Protein AF-A0A8B7DI44-F1 (afdb_monomer)

Sequence (177 aa):
MGVLKTITMSSKNNVPCFDIPPIIQRDQNALPEYYGRGIYVDTESSHIYLCMNQHVESKKTACYYSNKIGNMWTDMDVRVGAVIGHHSQTKELYAINRNQKTYLYFDLFYKKWLAISNLQFNKTALKNLNTNKTVNLEGDEEKILYNGLNQWMGNVEGLFYRNESSGTWLLKAKWKR

Structure (mmCIF, N/CA/C/O backbone):
data_AF-A0A8B7DI44-F1
#
_entry.id   AF-A0A8B7DI44-F1
#
loop_
_atom_site.group_PDB
_atom_site.id
_atom_site.type_symbol
_atom_site.label_atom_id
_atom_site.label_alt_id
_atom_site.label_comp_id
_atom_site.label_asym_id
_atom_site.label_entity_id
_atom_site.label_seq_id
_atom_site.pdbx_PDB_ins_code
_atom_site.Cartn_x
_atom_site.Cartn_y
_atom_site.Cartn_z
_atom_site.occupancy
_atom_site.B_iso_or_equiv
_atom_site.auth_seq_id
_atom_site.auth_comp_id
_atom_site.auth_asym_id
_atom_site.auth_atom_id
_atom_site.pdbx_PDB_model_num
ATOM 1 N N . MET A 1 1 ? 16.830 6.863 10.792 1.00 34.34 1 MET A N 1
ATOM 2 C CA . MET A 1 1 ? 15.569 7.284 10.141 1.00 34.34 1 MET A CA 1
ATOM 3 C C . MET A 1 1 ? 15.897 7.784 8.744 1.00 34.34 1 MET A C 1
ATOM 5 O O . MET A 1 1 ? 16.532 8.822 8.627 1.00 34.34 1 MET A O 1
ATOM 9 N N . GLY A 1 2 ? 15.565 7.016 7.703 1.00 44.09 2 GLY A N 1
ATOM 10 C CA . GLY A 1 2 ? 15.750 7.445 6.313 1.00 44.09 2 GLY A CA 1
ATOM 11 C C . GLY A 1 2 ? 14.614 8.376 5.893 1.00 44.09 2 GLY A C 1
ATOM 12 O O . GLY A 1 2 ? 13.449 8.040 6.086 1.00 44.09 2 GLY A O 1
ATOM 13 N N . VAL A 1 3 ? 14.949 9.551 5.364 1.00 47.03 3 VAL A N 1
ATOM 14 C CA . VAL A 1 3 ? 13.979 10.483 4.775 1.00 47.03 3 VAL A CA 1
ATOM 15 C C . VAL A 1 3 ? 13.728 10.045 3.335 1.00 47.03 3 VAL A C 1
ATOM 17 O O . VAL A 1 3 ? 14.674 9.958 2.552 1.00 47.03 3 VAL A O 1
ATOM 20 N N . LEU A 1 4 ? 12.470 9.770 2.991 1.00 55.34 4 LEU A N 1
ATOM 21 C CA . LEU A 1 4 ? 12.070 9.514 1.609 1.00 55.34 4 LEU A CA 1
ATOM 22 C C . LEU A 1 4 ? 12.147 10.827 0.834 1.00 55.34 4 LEU A C 1
ATOM 24 O O . LEU A 1 4 ? 11.540 11.825 1.219 1.00 55.34 4 LEU A O 1
ATOM 28 N N . LYS A 1 5 ? 12.926 10.823 -0.245 1.00 64.25 5 LYS A N 1
ATOM 29 C CA . LYS A 1 5 ? 12.954 11.905 -1.228 1.00 64.25 5 LYS A CA 1
ATOM 30 C C . LYS A 1 5 ? 12.224 11.421 -2.472 1.00 64.25 5 LYS A C 1
ATOM 32 O O . LYS A 1 5 ? 12.393 10.264 -2.856 1.00 64.25 5 LYS A O 1
ATOM 37 N N . THR A 1 6 ? 11.445 12.305 -3.080 1.00 59.75 6 THR A N 1
ATOM 38 C CA . THR A 1 6 ? 10.826 12.074 -4.385 1.00 59.75 6 THR A CA 1
ATOM 39 C C . THR A 1 6 ? 11.422 13.070 -5.362 1.00 59.75 6 THR A C 1
ATOM 41 O O . THR A 1 6 ? 11.454 14.264 -5.069 1.00 59.75 6 THR A O 1
ATOM 44 N N . ILE A 1 7 ? 11.918 12.585 -6.496 1.00 67.88 7 ILE A N 1
ATOM 45 C CA . ILE A 1 7 ? 12.369 13.433 -7.601 1.00 67.88 7 ILE A CA 1
ATOM 46 C C . ILE A 1 7 ? 11.506 13.097 -8.809 1.00 67.88 7 ILE A C 1
ATOM 48 O O . ILE A 1 7 ? 11.381 11.925 -9.170 1.00 67.88 7 ILE A O 1
ATOM 52 N N . THR A 1 8 ? 10.924 14.128 -9.411 1.00 59.38 8 THR A N 1
ATOM 53 C CA . THR A 1 8 ? 10.253 14.036 -10.704 1.00 59.38 8 THR A CA 1
ATOM 54 C C . THR A 1 8 ? 11.261 14.407 -11.782 1.00 59.38 8 THR A C 1
ATOM 56 O O . THR A 1 8 ? 11.827 15.501 -11.740 1.00 59.38 8 THR A O 1
ATOM 59 N N . MET A 1 9 ? 11.504 13.512 -12.735 1.00 51.25 9 MET A N 1
ATOM 60 C CA . MET A 1 9 ? 12.294 13.826 -13.924 1.00 51.25 9 MET A CA 1
ATOM 61 C C . MET A 1 9 ? 11.354 13.962 -15.116 1.00 51.25 9 MET A C 1
ATOM 63 O O . MET A 1 9 ? 10.653 13.014 -15.467 1.00 51.25 9 MET A O 1
ATOM 67 N N . SER A 1 10 ? 11.333 15.139 -15.751 1.00 41.25 10 SER A N 1
ATOM 68 C CA . SER A 1 10 ? 10.672 15.272 -17.047 1.00 41.25 10 SER A CA 1
ATOM 69 C C . SER A 1 10 ? 11.639 14.805 -18.134 1.00 41.25 10 SER A C 1
ATOM 71 O O . SER A 1 10 ? 12.707 15.378 -18.364 1.00 41.25 10 SER A O 1
ATOM 73 N N . SER A 1 11 ? 11.290 13.697 -18.776 1.00 46.16 11 SER A N 1
ATOM 74 C CA . SER A 1 11 ? 11.975 13.234 -19.973 1.00 46.16 11 SER A CA 1
ATOM 75 C C . SER A 1 11 ? 11.568 14.148 -21.131 1.00 46.16 11 SER A C 1
ATOM 77 O O . SER A 1 11 ? 10.435 14.102 -21.605 1.00 46.16 11 SER A O 1
ATOM 79 N N . LYS A 1 12 ? 12.481 15.019 -21.579 1.00 39.50 12 LYS A N 1
ATOM 80 C CA . LYS A 1 12 ? 12.341 15.773 -22.835 1.00 39.50 12 LYS A CA 1
ATOM 81 C C . LYS A 1 12 ? 12.560 14.832 -24.025 1.00 39.50 12 LYS A C 1
ATOM 83 O O . LYS A 1 12 ? 13.593 14.900 -24.679 1.00 39.50 12 LYS A O 1
ATOM 88 N N . ASN A 1 13 ? 11.586 13.982 -24.319 1.00 42.47 13 ASN A N 1
ATOM 89 C CA . ASN A 1 13 ? 11.462 13.348 -25.626 1.00 42.47 13 ASN A CA 1
ATOM 90 C C . ASN A 1 13 ? 10.133 13.809 -26.226 1.00 42.47 13 ASN A C 1
ATOM 92 O O . ASN A 1 13 ? 9.085 13.579 -25.636 1.00 42.47 13 ASN A O 1
ATOM 96 N N . ASN A 1 14 ? 10.191 14.488 -27.378 1.00 38.47 14 ASN A N 1
ATOM 97 C CA . ASN A 1 14 ? 9.047 15.032 -28.127 1.00 38.47 14 ASN A CA 1
ATOM 98 C C . ASN A 1 14 ? 8.167 13.919 -28.740 1.00 38.47 14 ASN A C 1
ATOM 100 O O . ASN A 1 14 ? 7.945 13.879 -29.948 1.00 38.47 14 ASN A O 1
ATOM 104 N N . VAL A 1 15 ? 7.680 12.995 -27.919 1.00 43.47 15 VAL A N 1
ATOM 105 C CA . VAL A 1 15 ? 6.551 12.130 -28.257 1.00 43.47 15 VAL A CA 1
ATOM 106 C C . VAL A 1 15 ? 5.305 12.895 -27.812 1.00 43.47 15 VAL A C 1
ATOM 108 O O . VAL A 1 15 ? 5.312 13.410 -26.695 1.00 43.47 15 VAL A O 1
ATOM 111 N N . PRO A 1 16 ? 4.258 13.033 -28.646 1.00 39.41 16 PRO A N 1
ATOM 112 C CA . PRO A 1 16 ? 3.021 13.648 -28.195 1.00 39.41 16 PRO A CA 1
ATOM 113 C C . PRO A 1 16 ? 2.506 12.822 -27.018 1.00 39.41 16 PRO A C 1
ATOM 115 O O . PRO A 1 16 ? 2.098 11.672 -27.194 1.00 39.41 16 PRO A O 1
ATOM 118 N N . CYS A 1 17 ? 2.594 13.386 -25.815 1.00 43.22 17 CYS A N 1
ATOM 119 C CA . CYS A 1 17 ? 1.973 12.826 -24.632 1.00 43.22 17 CYS A CA 1
ATOM 120 C C . CYS A 1 17 ? 0.473 12.826 -24.907 1.00 43.22 17 CYS A C 1
ATOM 122 O O . CYS A 1 17 ? -0.171 13.874 -24.902 1.00 43.22 17 CYS A O 1
ATOM 124 N N . PHE A 1 18 ? -0.086 11.659 -25.213 1.00 41.69 18 PHE A N 1
ATOM 125 C CA . PHE A 1 18 ? -1.501 11.473 -24.976 1.00 41.69 18 PHE A CA 1
ATOM 126 C C . PHE A 1 18 ? -1.630 11.479 -23.461 1.00 41.69 18 PHE A C 1
ATOM 128 O O . PHE A 1 18 ? -1.238 10.506 -22.827 1.00 41.69 18 PHE A O 1
ATOM 135 N N . ASP A 1 19 ? -2.121 12.579 -22.892 1.00 44.88 19 ASP A N 1
ATOM 136 C CA . ASP A 1 19 ? -2.644 12.583 -21.533 1.00 44.88 19 ASP A CA 1
ATOM 137 C C . ASP A 1 19 ? -3.729 11.506 -21.497 1.00 44.88 19 ASP A C 1
ATOM 139 O O . ASP A 1 19 ? -4.865 11.751 -21.896 1.00 44.88 19 ASP A O 1
ATOM 143 N N . ILE A 1 20 ? -3.374 10.273 -21.133 1.00 52.38 20 ILE A N 1
ATOM 144 C CA . ILE A 1 20 ? -4.353 9.217 -20.918 1.00 52.38 20 ILE A CA 1
ATOM 145 C C . ILE A 1 20 ? -4.914 9.519 -19.532 1.00 52.38 20 ILE A C 1
ATOM 147 O O . ILE A 1 20 ? -4.230 9.257 -18.536 1.00 52.38 20 ILE A O 1
ATOM 151 N N . PRO A 1 21 ? -6.119 10.113 -19.428 1.00 52.47 21 PRO A N 1
ATOM 152 C CA . PRO A 1 21 ? -6.691 10.384 -18.128 1.00 52.47 21 PRO A CA 1
ATOM 153 C C . PRO A 1 21 ? -6.828 9.058 -17.374 1.00 52.47 21 PRO A C 1
ATOM 155 O O . PRO A 1 21 ? -7.086 8.016 -17.992 1.00 52.47 21 PRO A O 1
ATOM 158 N N . PRO A 1 22 ? -6.672 9.063 -16.042 1.00 56.06 22 PRO A N 1
ATOM 159 C CA . PRO A 1 22 ? -6.956 7.873 -15.268 1.00 56.06 22 PRO A CA 1
ATOM 160 C C . PRO A 1 22 ? -8.384 7.415 -15.568 1.00 56.06 22 PRO A C 1
ATOM 162 O O . PRO A 1 22 ? -9.324 8.211 -15.550 1.00 56.06 22 PRO A O 1
ATOM 165 N N . ILE A 1 23 ? -8.536 6.121 -15.869 1.00 63.06 23 ILE A N 1
ATOM 166 C CA . ILE A 1 23 ? -9.817 5.525 -16.283 1.00 63.06 23 ILE A CA 1
ATOM 167 C C . ILE A 1 23 ? -10.903 5.773 -15.2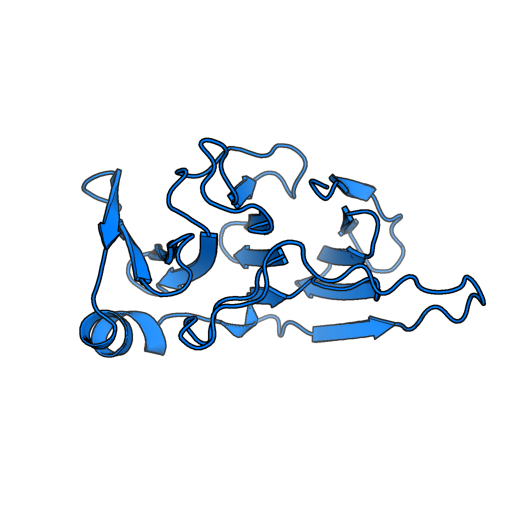19 1.00 63.06 23 ILE A C 1
ATOM 169 O O . ILE A 1 23 ? -12.076 5.925 -15.555 1.00 63.06 23 ILE A O 1
ATOM 173 N N . ILE A 1 24 ? -10.511 5.881 -13.942 1.00 65.38 24 ILE A N 1
ATOM 174 C CA . ILE A 1 24 ? -11.355 6.428 -12.880 1.00 65.38 24 ILE A CA 1
ATOM 175 C C . ILE A 1 24 ? -10.854 7.810 -12.480 1.00 65.38 24 ILE A C 1
ATOM 177 O O . ILE A 1 24 ? -9.750 7.950 -11.954 1.00 65.38 24 ILE A O 1
ATOM 181 N N . GLN A 1 25 ? -11.720 8.811 -12.609 1.00 76.25 25 GLN A N 1
ATOM 182 C CA . GLN A 1 25 ? -11.506 10.087 -11.943 1.00 76.25 25 GLN A CA 1
ATOM 183 C C . GLN A 1 25 ? -11.643 9.921 -10.429 1.00 76.25 25 GLN A C 1
ATOM 185 O O . GLN A 1 25 ? -12.551 9.246 -9.934 1.00 76.25 25 GLN A O 1
ATOM 190 N N . ARG A 1 26 ? -10.736 10.556 -9.684 1.00 83.69 26 ARG A N 1
ATOM 191 C CA . ARG A 1 26 ? -10.847 10.655 -8.229 1.00 83.69 26 ARG A CA 1
ATOM 192 C C . ARG A 1 26 ? -12.207 11.259 -7.870 1.00 83.69 26 ARG A C 1
ATOM 194 O O . ARG A 1 26 ? -12.570 12.312 -8.389 1.00 83.69 26 ARG A O 1
ATOM 201 N N . ASP A 1 27 ? -12.947 10.589 -6.991 1.00 86.31 27 ASP A N 1
ATOM 202 C CA . ASP A 1 27 ? -14.243 11.079 -6.526 1.00 86.31 27 ASP A CA 1
ATOM 203 C C . ASP A 1 27 ? -14.055 12.413 -5.789 1.00 86.31 27 ASP A C 1
ATOM 205 O O . ASP A 1 27 ? -13.086 12.589 -5.048 1.00 86.31 27 ASP A O 1
ATOM 209 N N . GLN A 1 28 ? -14.990 13.349 -5.956 1.00 87.25 28 GLN A N 1
ATOM 210 C CA . GLN A 1 28 ? -14.939 14.657 -5.287 1.00 87.25 28 GLN A CA 1
ATOM 211 C C . GLN A 1 28 ? -14.909 14.540 -3.754 1.00 87.25 28 GLN A C 1
ATOM 213 O O . GLN A 1 28 ? -14.372 15.410 -3.078 1.00 87.25 28 GLN A O 1
ATOM 218 N N . ASN A 1 29 ? -15.453 13.448 -3.213 1.00 90.00 29 ASN A N 1
ATOM 219 C CA . ASN A 1 29 ? -15.471 13.130 -1.788 1.00 90.00 29 ASN A CA 1
ATOM 220 C C . ASN A 1 29 ? -14.445 12.050 -1.415 1.00 90.00 29 ASN A C 1
ATOM 222 O O . ASN A 1 29 ? -14.565 11.428 -0.357 1.00 90.00 29 ASN A O 1
ATOM 226 N N . ALA A 1 30 ? -13.475 11.765 -2.288 1.00 91.44 30 ALA A N 1
ATOM 227 C CA . ALA A 1 30 ? -12.408 10.828 -1.981 1.00 91.44 30 ALA A CA 1
ATOM 228 C C . ALA A 1 30 ? -11.604 11.307 -0.768 1.00 91.44 30 ALA A C 1
ATOM 230 O O . ALA A 1 30 ? -11.281 12.489 -0.631 1.00 91.44 30 ALA A O 1
ATOM 231 N N . LEU A 1 31 ? -11.224 10.360 0.082 1.00 93.62 31 LEU A N 1
ATOM 232 C CA . LEU A 1 31 ? -10.363 10.607 1.227 1.00 93.62 31 LEU A CA 1
ATOM 233 C C . LEU A 1 31 ? -9.020 11.203 0.764 1.00 93.62 31 LEU A C 1
ATOM 235 O O . LEU A 1 31 ? -8.527 10.847 -0.316 1.00 93.62 31 LEU A O 1
ATOM 239 N N . PRO A 1 32 ? -8.428 12.130 1.538 1.00 91.81 32 PRO A N 1
ATOM 240 C CA . PRO A 1 32 ? -7.277 12.913 1.097 1.00 91.81 32 PRO A CA 1
ATOM 241 C C . PRO A 1 32 ? -6.037 12.055 0.811 1.00 91.81 32 PRO A C 1
ATOM 243 O O . PRO A 1 32 ? -5.299 12.354 -0.127 1.00 91.81 32 PRO A O 1
ATOM 246 N N . GLU A 1 33 ? -5.857 10.950 1.532 1.00 92.56 33 GLU A N 1
ATOM 247 C CA . GLU A 1 33 ? -4.740 10.012 1.392 1.00 92.56 33 GLU A CA 1
ATOM 248 C C . GLU A 1 33 ? -4.908 9.049 0.207 1.00 92.56 33 GLU A C 1
ATOM 250 O O . GLU A 1 33 ? -4.012 8.251 -0.067 1.00 92.56 33 GLU A O 1
ATOM 255 N N . TYR A 1 34 ? -6.035 9.092 -0.513 1.00 91.81 34 TYR A N 1
ATOM 256 C CA . TYR A 1 34 ? -6.224 8.278 -1.710 1.00 91.81 34 TYR A CA 1
ATOM 257 C C . TYR A 1 34 ? -5.322 8.769 -2.848 1.00 91.81 34 TYR A C 1
ATOM 259 O O . TYR A 1 34 ? -5.365 9.940 -3.227 1.00 91.81 34 TYR A O 1
ATOM 267 N N . TYR A 1 35 ? -4.535 7.857 -3.424 1.00 89.88 35 TYR A N 1
ATOM 268 C CA . TYR A 1 35 ? -3.533 8.174 -4.449 1.00 89.88 35 TYR A CA 1
ATOM 269 C C . TYR A 1 35 ? -3.719 7.424 -5.773 1.00 89.88 35 TYR A C 1
ATOM 271 O O . TYR A 1 35 ? -2.826 7.487 -6.610 1.00 89.88 35 TYR A O 1
ATOM 279 N N . GLY A 1 36 ? -4.829 6.706 -5.969 1.00 88.56 36 GLY A N 1
ATOM 280 C CA . GLY A 1 36 ? -5.095 5.990 -7.221 1.00 88.56 36 GLY A CA 1
ATOM 281 C C . GLY A 1 36 ? -4.051 4.910 -7.512 1.00 88.56 36 GLY A C 1
ATOM 282 O O . GLY A 1 36 ? -4.100 3.816 -6.941 1.00 88.56 36 GLY A O 1
ATOM 283 N N . ARG A 1 37 ? -3.113 5.219 -8.412 1.00 90.19 37 ARG A N 1
ATOM 284 C CA . ARG A 1 37 ? -1.961 4.372 -8.732 1.00 90.19 37 ARG A CA 1
ATOM 285 C C . ARG A 1 37 ? -0.738 4.789 -7.921 1.00 90.19 37 ARG A C 1
ATOM 287 O O . ARG A 1 37 ? -0.305 5.936 -7.983 1.00 90.19 37 ARG A O 1
ATOM 294 N N . GLY A 1 38 ? -0.136 3.861 -7.187 1.00 92.88 38 GLY A N 1
ATOM 295 C CA . GLY A 1 38 ? 1.018 4.187 -6.355 1.00 92.88 38 GLY A CA 1
ATOM 296 C C . GLY A 1 38 ? 1.504 3.049 -5.478 1.00 92.88 38 GLY A C 1
ATOM 297 O O . GLY A 1 38 ? 1.028 1.915 -5.578 1.00 92.88 38 GLY A O 1
ATOM 298 N N . ILE A 1 39 ? 2.461 3.372 -4.614 1.00 95.06 39 ILE A N 1
ATOM 299 C CA . ILE A 1 39 ? 3.074 2.422 -3.686 1.00 95.06 39 ILE A CA 1
ATOM 300 C C . ILE A 1 39 ? 3.064 2.941 -2.253 1.00 95.06 39 ILE A C 1
ATOM 302 O O . ILE A 1 39 ? 3.158 4.143 -2.017 1.00 95.06 39 ILE A O 1
ATOM 306 N N . TYR A 1 40 ? 3.040 2.011 -1.305 1.00 95.12 40 TYR A N 1
ATOM 307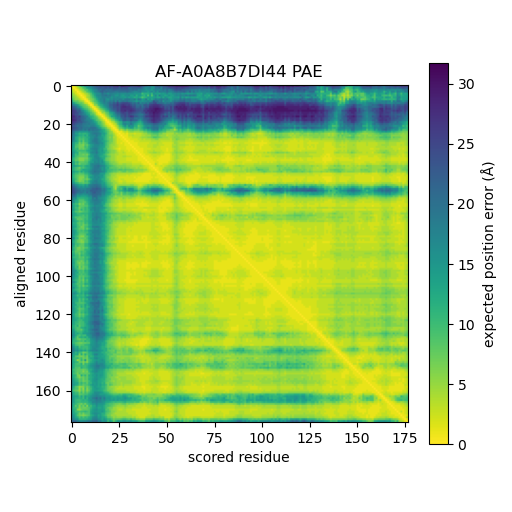 C CA . TYR A 1 40 ? 3.457 2.234 0.076 1.00 95.12 40 TYR A CA 1
ATOM 308 C C . TYR A 1 40 ? 4.624 1.294 0.385 1.00 95.12 40 TYR A C 1
ATOM 310 O O . TYR A 1 40 ? 4.541 0.089 0.134 1.00 95.12 40 TYR A O 1
ATOM 318 N N . VAL A 1 41 ? 5.722 1.839 0.909 1.00 92.62 41 VAL A N 1
ATOM 319 C CA . VAL A 1 41 ? 6.928 1.062 1.234 1.00 92.62 41 VAL A CA 1
ATOM 320 C C . VAL A 1 41 ? 7.138 1.062 2.739 1.00 92.62 41 VAL A C 1
ATOM 322 O O . VAL A 1 41 ? 7.494 2.081 3.329 1.00 92.62 41 VAL A O 1
ATOM 325 N N . ASP A 1 42 ? 6.980 -0.100 3.364 1.00 89.88 42 ASP A N 1
ATOM 326 C CA . ASP A 1 42 ? 7.346 -0.284 4.758 1.00 89.88 42 ASP A CA 1
ATOM 327 C C . ASP A 1 42 ? 8.809 -0.717 4.879 1.00 89.88 42 ASP A C 1
ATOM 329 O O . ASP A 1 42 ? 9.193 -1.873 4.706 1.00 89.88 42 ASP A O 1
ATOM 333 N N . THR A 1 43 ? 9.632 0.268 5.207 1.00 83.38 43 THR A N 1
ATOM 334 C CA . THR A 1 43 ? 11.076 0.130 5.377 1.00 83.38 43 THR A CA 1
ATOM 335 C C . THR A 1 43 ? 11.475 -0.792 6.531 1.00 83.38 43 THR A C 1
ATOM 337 O O . THR A 1 43 ? 12.579 -1.320 6.505 1.00 83.38 43 THR A O 1
ATOM 340 N N . GLU A 1 44 ? 10.627 -0.957 7.554 1.00 83.56 44 GLU A N 1
ATOM 341 C CA . GLU A 1 44 ? 10.943 -1.785 8.729 1.00 83.56 44 GLU A CA 1
ATOM 342 C C . GLU A 1 44 ? 10.775 -3.272 8.417 1.00 83.56 44 GLU A C 1
ATOM 344 O O . GLU A 1 44 ? 11.621 -4.087 8.771 1.00 83.56 44 GLU A O 1
ATOM 349 N N . SER A 1 45 ? 9.695 -3.619 7.717 1.00 83.06 45 SER A N 1
ATOM 350 C CA . SER A 1 45 ? 9.344 -5.003 7.382 1.00 83.06 45 SER A CA 1
ATOM 351 C C . SER A 1 45 ? 9.815 -5.438 5.991 1.00 83.06 45 SER A C 1
ATOM 353 O O . SER A 1 45 ? 9.621 -6.587 5.601 1.00 83.06 45 SER A O 1
ATOM 355 N N . SER A 1 46 ? 10.433 -4.533 5.221 1.00 83.62 46 SER A N 1
ATOM 356 C CA . SER A 1 46 ? 10.744 -4.736 3.797 1.00 83.62 46 SER A CA 1
ATOM 357 C C . SER A 1 46 ? 9.516 -5.116 2.955 1.00 83.62 46 SER A C 1
ATOM 359 O O . SER A 1 46 ? 9.639 -5.743 1.898 1.00 83.62 46 SER A O 1
ATOM 361 N N . HIS A 1 47 ? 8.321 -4.732 3.411 1.00 92.62 47 HIS A N 1
ATOM 362 C CA . HIS A 1 47 ? 7.091 -4.899 2.656 1.00 92.62 47 HIS A CA 1
ATOM 363 C C . HIS A 1 47 ? 6.905 -3.737 1.684 1.00 92.62 47 HIS A C 1
ATOM 365 O O . HIS A 1 47 ? 7.097 -2.570 2.023 1.00 92.62 47 HIS A O 1
ATOM 371 N N . ILE A 1 48 ? 6.475 -4.060 0.471 1.00 95.06 48 ILE A N 1
ATOM 372 C CA . ILE A 1 48 ? 5.965 -3.085 -0.486 1.00 95.06 48 ILE A CA 1
ATOM 373 C C . ILE A 1 48 ? 4.538 -3.445 -0.855 1.00 95.06 48 ILE A C 1
ATOM 375 O O . ILE A 1 48 ? 4.213 -4.605 -1.104 1.00 95.06 48 ILE A O 1
ATOM 379 N N . TYR A 1 49 ? 3.707 -2.419 -0.909 1.00 96.75 49 TYR A N 1
ATOM 380 C CA . TYR A 1 49 ? 2.328 -2.487 -1.334 1.00 96.75 49 TYR A CA 1
ATOM 381 C C . TYR A 1 49 ? 2.204 -1.668 -2.603 1.00 96.75 49 TYR A C 1
ATOM 383 O O . TYR A 1 49 ? 2.668 -0.531 -2.654 1.00 96.75 49 TYR A O 1
ATOM 391 N N . LEU A 1 50 ? 1.599 -2.258 -3.622 1.00 96.06 50 LEU A N 1
ATOM 392 C CA . LEU A 1 50 ? 1.340 -1.632 -4.903 1.00 96.06 50 LEU A CA 1
ATOM 393 C C . LEU A 1 50 ? -0.162 -1.598 -5.131 1.00 96.06 50 LEU A C 1
ATOM 395 O O . LEU A 1 50 ? -0.799 -2.647 -5.141 1.00 96.06 50 LEU A O 1
ATOM 399 N N . CYS A 1 51 ? -0.711 -0.412 -5.362 1.00 94.69 51 CYS A N 1
ATOM 400 C CA . CYS A 1 51 ? -2.122 -0.226 -5.662 1.00 94.69 51 CYS A CA 1
ATOM 401 C C . CYS A 1 51 ? -2.297 0.399 -7.045 1.00 94.69 51 CYS A C 1
ATOM 403 O O . CYS A 1 51 ? -1.600 1.338 -7.423 1.00 94.69 51 CYS A O 1
ATOM 405 N N . MET A 1 52 ? -3.235 -0.159 -7.801 1.00 91.12 52 MET A N 1
ATOM 406 C CA . MET A 1 52 ? -3.624 0.237 -9.150 1.00 91.12 52 MET A CA 1
ATOM 407 C C . MET A 1 52 ? -5.154 0.273 -9.212 1.00 91.12 52 MET A C 1
ATOM 409 O O . MET A 1 52 ? -5.784 -0.499 -9.938 1.00 91.12 52 MET A O 1
ATOM 413 N N . ASN A 1 53 ? -5.785 1.123 -8.400 1.00 83.88 53 ASN A N 1
ATOM 414 C CA . ASN A 1 53 ? -7.247 1.206 -8.350 1.00 83.88 53 ASN A CA 1
ATOM 415 C C . ASN A 1 53 ? -7.798 2.099 -9.475 1.00 83.88 53 ASN A C 1
ATOM 417 O O . ASN A 1 53 ? -8.413 3.132 -9.227 1.00 83.88 53 ASN A O 1
ATOM 421 N N . GLN A 1 54 ? -7.535 1.683 -10.717 1.00 71.06 54 GLN A N 1
ATOM 422 C CA . GLN A 1 54 ? -7.922 2.375 -11.952 1.00 71.06 54 GLN A CA 1
ATOM 423 C C . GLN A 1 54 ? -9.147 1.738 -12.639 1.00 71.06 54 GLN A C 1
ATOM 425 O O . GLN A 1 54 ? -9.570 2.205 -13.688 1.00 71.06 54 GLN A O 1
ATOM 430 N N . HIS A 1 55 ? -9.759 0.700 -12.051 1.00 64.12 55 HIS A N 1
ATOM 431 C CA . HIS A 1 55 ? -11.006 0.099 -12.546 1.00 64.12 55 HIS A CA 1
ATOM 432 C C . HIS A 1 55 ? -12.211 0.393 -11.641 1.00 64.12 55 HIS A C 1
ATOM 434 O O . HIS A 1 55 ? -12.097 0.282 -10.414 1.00 64.12 55 HIS A O 1
ATOM 440 N N . VAL A 1 56 ? -13.374 0.667 -12.253 1.00 59.09 56 VAL A N 1
ATOM 441 C CA . VAL A 1 56 ? -14.708 0.667 -11.607 1.00 59.09 56 VAL A CA 1
ATOM 442 C C . VAL A 1 56 ? -15.009 -0.681 -10.925 1.00 59.09 56 VAL A C 1
ATOM 444 O O . VAL A 1 56 ? -14.162 -1.582 -10.934 1.00 59.09 56 VAL A O 1
ATOM 447 N N . GLU A 1 57 ? -16.177 -0.816 -10.277 1.00 68.00 57 GLU A N 1
ATOM 448 C CA . GLU A 1 57 ? -16.616 -2.037 -9.579 1.00 68.00 57 GLU A CA 1
ATOM 449 C C . GLU A 1 57 ? -16.137 -3.308 -10.297 1.00 68.00 57 GLU A C 1
ATOM 451 O O . GLU A 1 57 ? -16.559 -3.645 -11.400 1.00 68.00 57 GLU A O 1
ATOM 456 N N . SER A 1 58 ? -15.164 -3.985 -9.687 1.00 76.94 58 SER A N 1
ATOM 457 C CA . SER A 1 58 ? -14.466 -5.115 -10.296 1.00 76.94 58 SER A CA 1
ATOM 458 C C . SER A 1 58 ? -14.298 -6.198 -9.257 1.00 76.94 58 SER A C 1
ATOM 460 O O . SER A 1 58 ? -14.037 -5.914 -8.091 1.00 76.94 58 SER A O 1
ATOM 462 N N . LYS A 1 59 ? -14.388 -7.451 -9.688 1.00 85.50 59 LYS A N 1
ATOM 463 C CA . LYS A 1 59 ? -14.101 -8.606 -8.831 1.00 85.50 59 LYS A CA 1
ATOM 464 C C . LYS A 1 59 ? -12.596 -8.869 -8.684 1.00 85.50 59 LYS A C 1
ATOM 466 O O . LYS A 1 59 ? -12.208 -9.757 -7.937 1.00 85.50 59 LYS A O 1
ATOM 471 N N . LYS A 1 60 ? -11.748 -8.120 -9.400 1.00 88.75 60 LYS A N 1
ATOM 472 C CA . LYS A 1 60 ? -10.285 -8.220 -9.322 1.00 88.75 60 LYS A CA 1
ATOM 473 C C . LYS A 1 60 ? -9.746 -7.292 -8.239 1.00 88.75 60 LYS A C 1
ATOM 475 O O . LYS A 1 60 ? -10.250 -6.183 -8.064 1.00 88.75 60 LYS A O 1
ATOM 480 N N . THR A 1 61 ? -8.697 -7.730 -7.551 1.00 92.69 61 THR A N 1
ATOM 481 C CA . THR A 1 61 ? -8.013 -6.893 -6.565 1.00 92.69 61 THR A CA 1
ATOM 482 C C . THR A 1 61 ? -7.297 -5.709 -7.218 1.00 92.69 61 THR A C 1
ATOM 484 O O . THR A 1 61 ? -6.744 -5.817 -8.320 1.00 92.69 61 THR A O 1
ATOM 487 N N . ALA A 1 62 ? -7.327 -4.565 -6.542 1.00 93.38 62 ALA A N 1
ATOM 488 C CA . ALA A 1 62 ? -6.628 -3.360 -6.969 1.00 93.38 62 ALA A CA 1
ATOM 489 C C . ALA A 1 62 ? -5.233 -3.247 -6.342 1.00 93.38 62 ALA A C 1
ATOM 491 O O . ALA A 1 62 ? -4.380 -2.557 -6.897 1.00 93.38 62 ALA A O 1
ATOM 492 N N . CYS A 1 63 ? -4.994 -3.926 -5.219 1.00 95.38 63 CYS A N 1
ATOM 493 C CA . CYS A 1 63 ? -3.754 -3.825 -4.465 1.00 95.38 63 CYS A CA 1
ATOM 494 C C . CYS A 1 63 ? -3.074 -5.183 -4.308 1.00 95.38 63 CYS A C 1
ATOM 496 O O . CYS A 1 63 ? -3.714 -6.225 -4.177 1.00 95.38 63 CYS A O 1
ATOM 498 N N . TYR A 1 64 ? -1.752 -5.143 -4.291 1.00 96.50 64 TYR A N 1
ATOM 499 C CA . TYR A 1 64 ? -0.872 -6.295 -4.206 1.00 96.50 64 TYR A CA 1
ATOM 500 C C . TYR A 1 64 ? 0.199 -5.984 -3.175 1.00 96.50 64 TYR A C 1
ATOM 502 O O . TYR A 1 64 ? 0.627 -4.836 -3.056 1.00 96.50 64 TYR A O 1
ATOM 510 N N . TYR A 1 65 ? 0.670 -6.993 -2.455 1.00 96.31 65 TYR A N 1
ATOM 511 C CA . TYR A 1 65 ? 1.810 -6.830 -1.561 1.00 96.31 65 TYR A CA 1
ATOM 512 C C . TYR A 1 65 ? 2.943 -7.781 -1.933 1.00 96.31 65 TYR A C 1
ATOM 514 O O . TYR A 1 65 ? 2.732 -8.840 -2.524 1.00 96.31 65 TYR A O 1
ATOM 522 N N . SER A 1 66 ? 4.159 -7.396 -1.574 1.00 96.44 66 SER A N 1
ATOM 523 C CA . SER A 1 66 ? 5.358 -8.204 -1.726 1.00 96.44 66 SER A CA 1
ATOM 524 C C . SER A 1 66 ? 6.250 -8.027 -0.503 1.00 96.44 66 SER A C 1
ATOM 526 O O . SER A 1 66 ? 6.572 -6.905 -0.125 1.00 96.44 66 SER A O 1
ATOM 528 N N . ASN A 1 67 ? 6.775 -9.133 0.017 1.00 94.12 67 ASN A N 1
ATOM 529 C CA . ASN A 1 67 ? 7.874 -9.166 0.988 1.00 94.12 67 ASN A CA 1
ATOM 530 C C . ASN A 1 67 ? 9.224 -9.571 0.359 1.00 94.12 67 ASN A C 1
ATOM 532 O O . ASN A 1 67 ? 10.194 -9.819 1.067 1.00 94.12 67 ASN A O 1
ATOM 536 N N . LYS A 1 68 ? 9.294 -9.653 -0.978 1.00 91.31 68 LYS A N 1
ATOM 537 C CA . LYS A 1 68 ? 10.501 -9.998 -1.749 1.00 91.31 68 LYS A CA 1
ATOM 538 C C . LYS A 1 68 ? 10.847 -8.917 -2.774 1.00 91.31 68 LYS A C 1
ATOM 540 O O . LYS A 1 68 ? 11.130 -9.232 -3.926 1.00 91.31 68 LYS A O 1
ATOM 545 N N . ILE A 1 69 ? 10.781 -7.642 -2.378 1.00 88.25 69 ILE A N 1
ATOM 546 C CA . ILE A 1 69 ? 11.206 -6.498 -3.214 1.00 88.25 69 ILE A CA 1
ATOM 547 C C . ILE A 1 69 ? 10.546 -6.511 -4.616 1.00 88.25 69 ILE A C 1
ATOM 549 O O . ILE A 1 69 ? 11.176 -6.328 -5.656 1.00 88.25 69 ILE A O 1
ATOM 553 N N . GLY A 1 70 ? 9.248 -6.802 -4.664 1.00 88.81 70 GLY A N 1
ATOM 554 C CA . GLY A 1 70 ? 8.460 -6.843 -5.895 1.00 88.81 70 GLY A CA 1
ATOM 555 C C . GLY A 1 70 ? 8.770 -8.017 -6.829 1.00 88.81 70 GLY A C 1
ATOM 556 O O . GLY A 1 70 ? 8.301 -8.007 -7.960 1.00 88.81 70 GLY A O 1
ATOM 557 N N . ASN A 1 71 ? 9.549 -9.020 -6.402 1.00 90.19 71 ASN A N 1
ATOM 558 C CA . ASN A 1 71 ? 9.797 -10.228 -7.204 1.00 90.19 71 ASN A CA 1
ATOM 559 C C . ASN A 1 71 ? 8.585 -11.168 -7.245 1.00 90.19 71 ASN A C 1
ATOM 561 O O . ASN A 1 71 ? 8.432 -11.935 -8.189 1.00 90.19 71 ASN A O 1
ATOM 565 N N . MET A 1 72 ? 7.747 -11.135 -6.208 1.00 94.44 72 MET A N 1
ATOM 566 C CA . MET A 1 72 ? 6.530 -11.932 -6.124 1.00 94.44 72 MET A CA 1
ATOM 567 C C . MET A 1 72 ? 5.441 -11.106 -5.455 1.00 94.44 72 MET A C 1
ATOM 569 O O . MET A 1 72 ? 5.642 -10.595 -4.354 1.00 94.44 72 MET A O 1
ATOM 573 N N . TRP A 1 73 ? 4.299 -11.000 -6.125 1.00 95.69 73 TRP A N 1
ATOM 574 C CA . TRP A 1 73 ? 3.149 -10.233 -5.670 1.00 95.69 73 TRP A CA 1
ATOM 575 C C . TRP A 1 73 ? 2.048 -11.171 -5.196 1.00 95.69 73 TRP A C 1
ATOM 577 O O . TRP A 1 73 ? 1.775 -12.187 -5.830 1.00 95.69 73 TRP A O 1
ATOM 587 N N . THR A 1 74 ? 1.426 -10.819 -4.078 1.00 96.62 74 THR A N 1
ATOM 588 C CA . THR A 1 74 ? 0.251 -11.502 -3.543 1.00 96.62 74 THR A CA 1
ATOM 589 C C . THR A 1 74 ? -0.932 -10.549 -3.568 1.00 96.62 74 THR A C 1
ATOM 591 O O . THR A 1 74 ? -0.817 -9.392 -3.155 1.00 96.62 74 THR A O 1
ATOM 594 N N . ASP A 1 75 ? -2.061 -11.052 -4.049 1.00 95.88 75 ASP A N 1
ATOM 595 C CA . ASP A 1 75 ? -3.322 -10.328 -4.131 1.00 95.88 75 ASP A CA 1
ATOM 596 C C . ASP A 1 75 ? -3.814 -9.921 -2.736 1.00 95.88 75 ASP A C 1
ATOM 598 O O . ASP A 1 75 ? -3.887 -10.741 -1.819 1.00 95.88 75 ASP A O 1
ATOM 602 N N . MET A 1 76 ? -4.176 -8.648 -2.570 1.00 95.94 76 MET A N 1
ATOM 603 C CA . MET A 1 76 ? -4.886 -8.191 -1.374 1.00 95.94 76 MET A CA 1
ATOM 604 C C . MET A 1 76 ? -6.396 -8.385 -1.528 1.00 95.94 76 MET A C 1
ATOM 606 O O . MET A 1 76 ? -6.903 -8.641 -2.621 1.00 95.94 76 MET A O 1
ATOM 610 N N . ASP A 1 77 ? -7.130 -8.215 -0.429 1.00 95.38 77 ASP A N 1
ATOM 611 C CA . ASP A 1 77 ? -8.592 -8.255 -0.429 1.00 95.38 77 ASP A CA 1
ATOM 612 C C . ASP A 1 77 ? -9.180 -7.277 -1.460 1.00 95.38 77 ASP A C 1
ATOM 614 O O . ASP A 1 77 ? -8.746 -6.127 -1.564 1.00 95.38 77 ASP A O 1
ATOM 618 N N . VAL A 1 78 ? -10.194 -7.728 -2.206 1.00 93.88 78 VAL A N 1
ATOM 619 C CA . VAL A 1 78 ? -10.832 -6.968 -3.292 1.00 93.88 78 VAL A CA 1
ATOM 620 C C . VAL A 1 78 ? -11.402 -5.621 -2.844 1.00 93.88 78 VAL A C 1
ATOM 622 O O . VAL A 1 78 ? -11.631 -4.756 -3.681 1.00 93.88 78 VAL A O 1
ATOM 625 N N . ARG A 1 79 ? -11.639 -5.418 -1.545 1.00 93.75 79 ARG A N 1
ATOM 626 C CA . ARG A 1 79 ? -12.150 -4.159 -0.987 1.00 93.75 79 ARG A CA 1
ATOM 627 C C . ARG A 1 79 ? -11.075 -3.083 -0.853 1.00 93.75 79 ARG A C 1
ATOM 629 O O . ARG A 1 79 ? -11.424 -1.911 -0.743 1.00 93.75 79 ARG A O 1
ATOM 636 N N . VAL A 1 80 ? -9.797 -3.455 -0.855 1.00 95.69 80 VAL A N 1
ATOM 637 C CA . VAL A 1 80 ? -8.669 -2.535 -0.661 1.00 95.69 80 VAL A CA 1
ATOM 638 C C . VAL A 1 80 ? -8.395 -1.777 -1.960 1.00 95.69 80 VAL A C 1
ATOM 640 O O . VAL A 1 80 ? -8.148 -2.385 -2.999 1.00 95.69 80 VAL A O 1
ATOM 643 N N . GLY A 1 81 ? -8.460 -0.445 -1.901 1.00 94.25 81 GLY A N 1
ATOM 644 C CA . GLY A 1 81 ? -8.213 0.452 -3.034 1.00 94.25 81 GLY A CA 1
ATOM 645 C C . GLY A 1 81 ? -6.896 1.218 -2.953 1.00 94.25 81 GLY A C 1
ATOM 646 O O . GLY A 1 81 ? -6.261 1.435 -3.977 1.00 94.25 81 GLY A O 1
ATOM 647 N N . ALA A 1 82 ? -6.465 1.607 -1.755 1.00 94.81 82 ALA A N 1
ATOM 648 C CA . ALA A 1 82 ? -5.171 2.252 -1.545 1.00 94.81 82 ALA A CA 1
ATOM 649 C C . ALA A 1 82 ? -4.639 1.916 -0.151 1.00 94.81 82 ALA A C 1
ATOM 651 O O . ALA A 1 82 ? -5.372 2.028 0.826 1.00 94.81 82 ALA A O 1
ATOM 652 N N . VAL A 1 83 ? -3.377 1.513 -0.033 1.00 97.25 83 VAL A N 1
ATOM 653 C CA . VAL A 1 83 ? -2.749 1.249 1.271 1.00 97.25 83 VAL A CA 1
ATOM 654 C C . VAL A 1 83 ? -2.142 2.539 1.809 1.00 97.25 83 VAL A C 1
ATOM 656 O O . VAL A 1 83 ? -1.329 3.150 1.120 1.00 97.25 83 VAL A O 1
ATOM 659 N N . ILE A 1 84 ? -2.525 2.935 3.026 1.00 96.00 84 ILE A N 1
ATOM 660 C CA . ILE A 1 84 ? -2.047 4.160 3.688 1.00 96.00 84 ILE A CA 1
ATOM 661 C C . ILE A 1 84 ? -0.776 3.868 4.489 1.00 96.00 84 ILE A C 1
ATOM 663 O O . ILE A 1 84 ? 0.177 4.642 4.437 1.00 96.00 84 ILE A O 1
ATOM 667 N N . GLY A 1 85 ? -0.769 2.754 5.227 1.00 95.75 85 GLY A N 1
ATOM 668 C CA . GLY A 1 85 ? 0.416 2.259 5.919 1.00 95.75 85 GLY A CA 1
ATOM 669 C C . GLY A 1 85 ? 0.139 1.500 7.211 1.00 95.75 85 GLY A C 1
ATOM 670 O O . GLY A 1 85 ? -1.011 1.299 7.597 1.00 95.75 85 GLY A O 1
ATOM 671 N N . HIS A 1 86 ? 1.207 1.062 7.876 1.00 95.44 86 HIS A N 1
ATOM 672 C CA . HIS A 1 86 ? 1.126 0.402 9.176 1.00 95.44 86 HIS A CA 1
ATOM 673 C C . HIS A 1 86 ? 1.059 1.401 10.326 1.00 95.44 86 HIS A C 1
ATOM 675 O O . HIS A 1 86 ? 1.831 2.362 10.381 1.00 95.44 86 HIS A O 1
ATOM 681 N N . HIS A 1 87 ? 0.189 1.116 11.289 1.00 94.81 87 HIS A N 1
ATOM 682 C CA . HIS A 1 87 ? 0.167 1.803 12.570 1.00 94.81 87 HIS A CA 1
ATOM 683 C C . HIS A 1 87 ? 1.461 1.513 13.337 1.00 94.81 87 HIS A C 1
ATOM 685 O O . HIS A 1 87 ? 1.804 0.357 13.584 1.00 94.81 87 HIS A O 1
ATOM 691 N N . SER A 1 88 ? 2.173 2.556 13.761 1.00 92.44 88 SER A N 1
ATOM 692 C CA . SER A 1 88 ? 3.500 2.443 14.383 1.00 92.44 88 SER A CA 1
ATOM 693 C C . SER A 1 88 ? 3.538 1.513 15.606 1.00 92.44 88 SER A C 1
ATOM 695 O O . SER A 1 88 ? 4.495 0.750 15.751 1.00 92.44 88 SER A O 1
ATOM 697 N N . GLN A 1 89 ? 2.493 1.554 16.443 1.00 92.75 89 GLN A N 1
ATOM 698 C CA . GLN A 1 89 ? 2.365 0.755 17.671 1.00 92.75 89 GLN A CA 1
ATOM 699 C C . GLN A 1 89 ? 1.725 -0.626 17.446 1.00 92.75 89 GLN A C 1
ATOM 701 O O . GLN A 1 89 ? 2.369 -1.636 17.710 1.00 92.75 89 GLN A O 1
ATOM 706 N N . THR A 1 90 ? 0.479 -0.691 16.950 1.00 94.06 90 THR A N 1
ATOM 707 C CA . THR A 1 90 ? -0.257 -1.963 16.793 1.00 94.06 90 THR A CA 1
ATOM 708 C C . THR A 1 90 ? 0.219 -2.805 15.612 1.00 94.06 90 THR A C 1
ATOM 710 O O . THR A 1 90 ? -0.092 -3.990 15.545 1.00 94.06 90 THR A O 1
ATOM 713 N N . LYS A 1 91 ? 0.972 -2.205 14.678 1.00 93.12 91 LYS A N 1
ATOM 714 C CA . LYS A 1 91 ? 1.417 -2.813 13.413 1.00 93.12 91 LYS A CA 1
ATOM 715 C C . LYS A 1 91 ? 0.273 -3.245 12.487 1.00 93.12 91 LYS A C 1
ATOM 717 O O . LYS A 1 91 ? 0.515 -3.903 11.481 1.00 93.12 91 LYS A O 1
ATOM 722 N N . GLU A 1 92 ? -0.962 -2.844 12.779 1.00 95.62 92 GLU A N 1
ATOM 723 C CA . GLU A 1 92 ? -2.110 -3.065 11.901 1.00 95.62 92 GLU A CA 1
ATOM 724 C C . GLU A 1 92 ? -1.984 -2.240 10.623 1.00 95.62 92 GLU A C 1
ATOM 726 O O . GLU A 1 92 ? -1.465 -1.120 10.632 1.00 95.62 92 GLU A O 1
ATOM 731 N N . LEU A 1 93 ? -2.473 -2.794 9.517 1.00 96.25 93 LEU A N 1
ATOM 732 C CA . LEU A 1 93 ? -2.405 -2.158 8.208 1.00 96.25 93 LEU A CA 1
ATOM 733 C C . LEU A 1 93 ? -3.663 -1.332 7.954 1.00 96.25 93 LEU A C 1
ATOM 735 O O . LEU A 1 93 ? -4.769 -1.859 8.027 1.00 96.25 93 LEU A O 1
ATOM 739 N N . TYR A 1 94 ? -3.490 -0.066 7.593 1.00 97.69 94 TYR A N 1
ATOM 740 C CA . TYR A 1 94 ? -4.571 0.850 7.254 1.00 97.69 94 TYR A CA 1
ATOM 741 C C . TYR A 1 94 ? -4.628 1.088 5.749 1.00 97.69 94 TYR A C 1
ATOM 743 O O . TYR A 1 94 ? -3.606 1.205 5.065 1.00 97.69 94 TYR A O 1
ATOM 751 N N . ALA A 1 95 ? -5.847 1.170 5.233 1.00 97.44 95 ALA A N 1
ATOM 752 C CA . ALA A 1 95 ? -6.132 1.329 3.821 1.00 97.44 95 ALA A CA 1
ATOM 753 C C . ALA A 1 95 ? -7.393 2.170 3.589 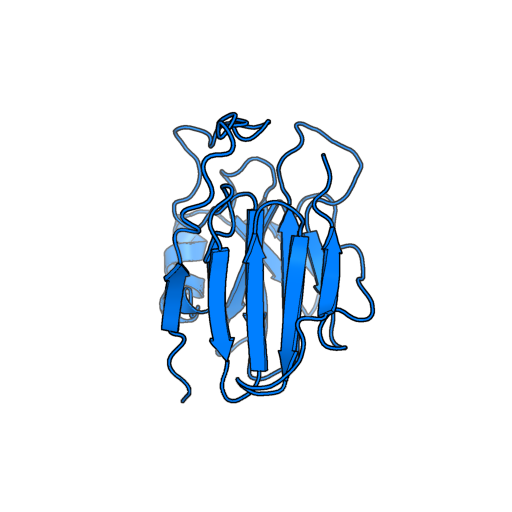1.00 97.44 95 ALA A C 1
ATOM 755 O O . ALA A 1 95 ? -8.164 2.457 4.501 1.00 97.44 95 ALA A O 1
ATOM 756 N N . ILE A 1 96 ? -7.613 2.533 2.335 1.00 96.12 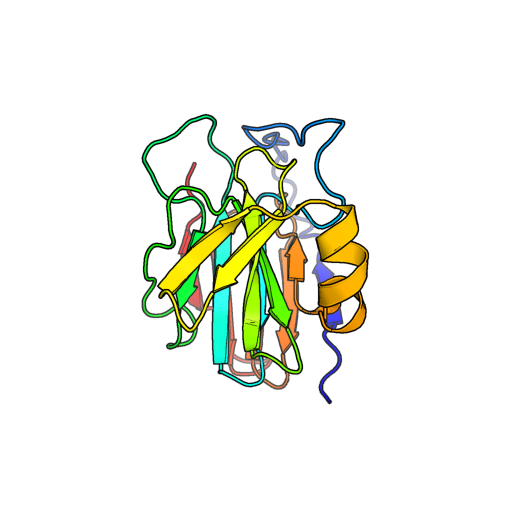96 ILE A N 1
ATOM 757 C CA . ILE A 1 96 ? -8.838 3.133 1.825 1.00 96.12 96 ILE A CA 1
ATOM 758 C C . ILE A 1 96 ? -9.543 2.083 0.979 1.00 96.12 96 ILE A C 1
ATOM 760 O O . ILE A 1 96 ? -8.918 1.366 0.191 1.00 96.12 96 ILE A O 1
ATOM 764 N N . ASN A 1 97 ? -10.853 1.982 1.155 1.00 94.81 97 ASN A N 1
ATOM 765 C CA . ASN A 1 97 ? -11.713 1.132 0.355 1.00 94.81 97 ASN A CA 1
ATOM 766 C C . ASN A 1 97 ? -11.700 1.577 -1.118 1.00 94.81 97 ASN A C 1
ATOM 768 O O . ASN A 1 97 ? -11.500 2.748 -1.428 1.00 94.81 97 ASN A O 1
ATOM 772 N N . ARG A 1 98 ? -11.959 0.661 -2.050 1.00 91.62 98 ARG A N 1
ATOM 773 C CA . ARG A 1 98 ? -12.062 0.978 -3.484 1.00 91.62 98 ARG A CA 1
ATOM 774 C C . ARG A 1 98 ? -13.080 2.060 -3.836 1.00 91.62 98 ARG A C 1
ATOM 776 O O . ARG A 1 98 ? -12.897 2.718 -4.856 1.00 91.62 98 ARG A O 1
ATOM 783 N N . ASN A 1 99 ? -14.088 2.287 -2.992 1.00 90.44 99 ASN A N 1
ATOM 784 C CA . ASN A 1 99 ? -15.029 3.404 -3.122 1.00 90.44 99 ASN A CA 1
ATOM 785 C C . ASN A 1 99 ? -14.409 4.789 -2.838 1.00 90.44 99 ASN A C 1
ATOM 787 O O . ASN A 1 99 ? -15.110 5.791 -2.935 1.00 90.44 99 ASN A O 1
ATOM 791 N N . GLN A 1 100 ? -13.128 4.841 -2.455 1.00 92.19 100 GLN A N 1
ATOM 792 C CA . GLN A 1 100 ? -12.336 6.034 -2.139 1.00 92.19 100 GLN A CA 1
ATOM 793 C C . GLN A 1 100 ? -12.788 6.813 -0.891 1.00 92.19 100 GLN A C 1
ATOM 795 O O . GLN A 1 100 ? -12.129 7.775 -0.516 1.00 92.19 100 GLN A O 1
ATOM 800 N N . LYS A 1 101 ? -13.878 6.411 -0.228 1.00 93.50 101 LYS A N 1
ATOM 801 C CA . LYS A 1 101 ? -14.594 7.194 0.800 1.00 93.50 101 LYS A CA 1
ATOM 802 C C . LYS A 1 101 ? -14.535 6.587 2.198 1.00 93.50 101 LYS A C 1
ATOM 804 O O . LYS A 1 101 ? -14.937 7.227 3.164 1.00 93.50 101 LYS A O 1
ATOM 809 N N . THR A 1 102 ? -14.092 5.338 2.317 1.00 95.69 102 THR A N 1
ATOM 810 C CA . THR A 1 102 ? -14.141 4.587 3.576 1.00 95.69 102 THR A CA 1
ATOM 811 C C . THR A 1 102 ? -12.754 4.119 3.982 1.00 95.69 102 THR A C 1
ATOM 813 O O . THR A 1 102 ? -12.072 3.458 3.201 1.00 95.69 102 THR A O 1
ATOM 816 N N . TYR A 1 103 ? -12.360 4.406 5.221 1.00 98.00 103 TYR A N 1
ATOM 817 C CA . TYR A 1 103 ? -11.159 3.829 5.810 1.00 98.00 103 TYR A CA 1
ATOM 818 C C . TYR A 1 103 ? -11.389 2.371 6.196 1.00 98.00 103 TYR A C 1
ATOM 820 O O . TYR A 1 103 ? -12.449 1.988 6.696 1.00 98.00 103 TYR A O 1
ATOM 828 N N . LEU A 1 104 ? -10.357 1.567 5.988 1.00 97.81 104 LEU A N 1
ATOM 829 C CA . LEU A 1 104 ? -10.279 0.174 6.382 1.00 97.81 104 LEU A CA 1
ATOM 830 C C . LEU A 1 104 ? -9.038 -0.019 7.254 1.00 97.81 104 LEU A C 1
ATOM 832 O O . LEU A 1 104 ? -8.010 0.618 7.017 1.00 97.81 104 LEU A O 1
ATOM 836 N N . TYR A 1 105 ? -9.097 -0.953 8.194 1.00 97.38 105 TYR A N 1
ATOM 837 C CA . TYR A 1 105 ? -7.889 -1.512 8.792 1.00 97.38 105 TYR A CA 1
ATOM 838 C C . TYR A 1 105 ? -7.955 -3.035 8.814 1.00 97.38 105 TYR A C 1
ATOM 840 O O . TYR A 1 105 ? -9.038 -3.626 8.831 1.00 97.38 105 TYR A O 1
ATOM 848 N N . PHE A 1 106 ? -6.790 -3.666 8.748 1.00 97.62 106 PHE A N 1
ATOM 849 C CA . PHE A 1 106 ? -6.653 -5.104 8.871 1.00 97.62 106 PHE A CA 1
ATOM 850 C C . PHE A 1 106 ? -6.398 -5.459 10.329 1.00 97.62 106 PHE A C 1
ATOM 852 O O . PHE A 1 106 ? -5.307 -5.228 10.854 1.00 97.62 106 PHE A O 1
ATOM 859 N N . ASP A 1 107 ? -7.414 -6.031 10.962 1.00 96.12 107 ASP A N 1
ATOM 860 C CA . ASP A 1 107 ? -7.339 -6.491 12.337 1.00 96.12 107 ASP A CA 1
ATOM 861 C C . ASP A 1 107 ? -6.490 -7.765 12.412 1.00 96.12 107 ASP A C 1
ATOM 863 O O . ASP A 1 107 ? -6.798 -8.793 11.792 1.00 96.12 107 ASP A O 1
ATOM 867 N N . LEU A 1 108 ? -5.391 -7.692 13.164 1.00 94.06 108 LEU A N 1
ATOM 868 C CA . LEU A 1 108 ? -4.424 -8.783 13.258 1.00 94.06 108 LEU A CA 1
ATOM 869 C C . LEU A 1 108 ? -4.925 -9.961 14.097 1.00 94.06 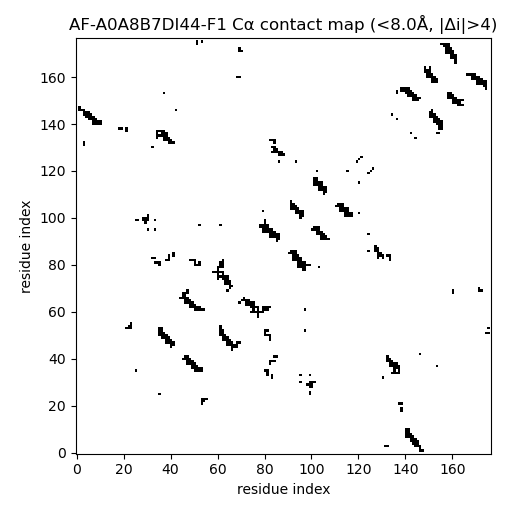108 LEU A C 1
ATOM 871 O O . LEU A 1 108 ? -4.392 -11.060 13.926 1.00 94.06 108 LEU A O 1
ATOM 875 N N . PHE A 1 109 ? -5.912 -9.765 14.970 1.00 94.75 109 PHE A N 1
ATOM 876 C CA . PHE A 1 109 ? -6.484 -10.828 15.791 1.00 94.75 109 PHE A CA 1
ATOM 877 C C . PHE A 1 109 ? -7.522 -11.621 14.991 1.00 94.75 109 PHE A C 1
ATOM 879 O O . PHE A 1 109 ? -7.401 -12.836 14.844 1.00 94.75 109 PHE A O 1
ATOM 886 N N . TYR A 1 110 ? -8.486 -10.930 14.380 1.00 95.31 110 TYR A N 1
ATOM 887 C CA . TYR A 1 110 ? -9.550 -11.555 13.590 1.00 95.31 110 TYR A CA 1
ATOM 888 C C . TYR A 1 110 ? -9.129 -11.924 12.164 1.00 95.31 110 TYR A C 1
ATOM 890 O O . TYR A 1 110 ? -9.870 -12.638 11.486 1.00 95.31 110 TYR A O 1
ATOM 898 N N . LYS A 1 111 ? -7.970 -11.433 11.701 1.00 95.00 111 LYS A N 1
ATOM 899 C CA . LYS A 1 111 ? -7.449 -11.605 10.332 1.00 95.00 111 LYS A CA 1
ATOM 900 C C . LYS A 1 111 ? -8.437 -11.118 9.267 1.00 95.00 111 LYS A C 1
ATOM 902 O O . LYS A 1 111 ? -8.652 -11.781 8.252 1.00 95.00 111 LYS A O 1
ATOM 907 N N . LYS A 1 112 ? -9.075 -9.969 9.509 1.00 96.19 112 LYS A N 1
ATOM 908 C CA . LYS A 1 112 ? -10.137 -9.417 8.653 1.00 96.19 112 LYS A CA 1
ATOM 909 C C . LYS A 1 112 ? -9.989 -7.915 8.464 1.00 96.19 112 LYS A C 1
ATOM 911 O O . LYS A 1 112 ? -9.532 -7.204 9.350 1.00 96.19 112 LYS A O 1
ATOM 916 N N . TRP A 1 113 ? -10.454 -7.441 7.312 1.00 97.31 113 TRP A N 1
ATOM 917 C CA . TRP A 1 113 ? -10.646 -6.018 7.060 1.00 97.31 113 TRP A CA 1
ATOM 918 C C . TRP A 1 113 ? -11.926 -5.522 7.722 1.00 97.31 113 TRP A C 1
ATOM 920 O O . TRP A 1 113 ? -13.006 -6.065 7.463 1.00 97.31 113 TRP A O 1
ATOM 930 N N . LEU A 1 114 ? -11.798 -4.472 8.526 1.00 97.38 114 LEU A N 1
ATOM 931 C CA . LEU A 1 114 ? -12.897 -3.790 9.195 1.00 97.38 114 LEU A CA 1
ATOM 932 C C . LEU A 1 114 ? -12.981 -2.348 8.695 1.00 97.38 114 LEU A C 1
ATOM 934 O O . LEU A 1 114 ? -11.962 -1.681 8.519 1.00 97.38 114 LEU A O 1
ATOM 938 N N . ALA A 1 115 ? -14.203 -1.881 8.440 1.00 97.25 115 ALA A N 1
ATOM 939 C CA . ALA A 1 115 ? -14.454 -0.493 8.080 1.00 97.25 115 ALA A CA 1
ATOM 940 C C . ALA A 1 115 ? -14.500 0.374 9.339 1.00 97.25 115 ALA A C 1
ATOM 942 O O . ALA A 1 115 ? -15.090 -0.023 10.344 1.00 97.25 115 ALA A O 1
ATOM 943 N N . ILE A 1 116 ? -13.910 1.565 9.267 1.00 97.00 116 ILE A N 1
ATOM 944 C CA . ILE A 1 116 ? -13.919 2.533 10.366 1.00 97.00 116 ILE A CA 1
ATOM 945 C C . ILE A 1 116 ? -14.381 3.900 9.875 1.00 97.00 116 ILE A C 1
ATOM 947 O O . ILE A 1 116 ? -14.178 4.282 8.722 1.00 97.00 116 ILE A O 1
ATOM 951 N N . SER A 1 117 ? -15.017 4.647 10.772 1.00 96.88 117 SER A N 1
ATOM 952 C CA . SER A 1 117 ? -15.428 6.023 10.498 1.00 96.88 117 SER A CA 1
ATOM 953 C C . SER A 1 117 ? -14.226 6.966 10.415 1.00 96.88 117 SER A C 1
ATOM 955 O O . SER A 1 117 ? -13.188 6.735 11.039 1.00 96.88 117 SER A O 1
ATOM 957 N N . ASN A 1 118 ? -14.403 8.100 9.732 1.00 95.69 118 ASN A N 1
ATOM 958 C CA . ASN A 1 118 ? -13.402 9.173 9.691 1.00 95.69 118 ASN A CA 1
ATOM 959 C C . ASN A 1 118 ? -13.028 9.653 11.103 1.00 95.69 118 ASN A C 1
ATOM 961 O O . ASN A 1 118 ? -11.861 9.910 11.390 1.00 95.69 118 ASN A O 1
ATOM 965 N N . LEU A 1 119 ? -14.010 9.724 12.011 1.00 96.69 119 LEU A N 1
ATOM 966 C CA . LEU A 1 119 ? -13.779 10.111 13.403 1.00 96.69 119 LEU A CA 1
ATOM 967 C C . LEU A 1 119 ? -12.876 9.110 14.134 1.00 96.69 119 LEU A C 1
ATOM 969 O O . LEU A 1 119 ? -11.994 9.527 14.884 1.00 96.69 119 LEU A O 1
ATOM 973 N N . GLN A 1 120 ? -13.086 7.806 13.930 1.00 96.12 120 GLN A N 1
ATOM 974 C CA . GLN A 1 120 ? -12.232 6.770 14.515 1.00 96.12 120 GLN A CA 1
ATOM 975 C C . GLN A 1 120 ? -10.820 6.843 13.935 1.00 96.12 120 GLN A C 1
ATOM 977 O O . GLN A 1 120 ? -9.874 6.946 14.709 1.00 96.12 120 GLN A O 1
ATOM 982 N N . PHE A 1 121 ? -10.681 6.895 12.606 1.00 96.44 121 PHE A N 1
ATOM 983 C CA . PHE A 1 121 ? -9.380 6.994 11.937 1.00 96.44 121 PHE A CA 1
ATOM 984 C C . PHE A 1 121 ? -8.548 8.179 12.451 1.00 96.44 121 PHE A C 1
ATOM 986 O O . PHE A 1 121 ? -7.389 8.011 12.837 1.00 96.44 121 PHE A O 1
ATOM 993 N N . ASN A 1 122 ? -9.160 9.362 12.550 1.00 95.56 122 ASN A N 1
ATOM 994 C CA . ASN A 1 122 ? -8.487 10.568 13.034 1.00 95.56 122 ASN A CA 1
ATOM 995 C C . ASN A 1 122 ? -8.038 10.454 14.498 1.00 95.56 122 ASN A C 1
ATOM 997 O O . ASN A 1 122 ? -7.012 11.021 14.877 1.00 95.56 122 ASN A O 1
ATOM 1001 N N . LYS A 1 123 ? -8.801 9.738 15.331 1.00 95.06 123 LYS A N 1
ATOM 1002 C CA . LYS A 1 123 ? -8.492 9.565 16.755 1.00 95.06 123 LYS A CA 1
ATOM 1003 C C . LYS A 1 123 ? -7.424 8.503 17.003 1.00 95.06 123 LYS A C 1
ATOM 1005 O O . LYS A 1 123 ? -6.590 8.708 17.880 1.00 95.06 123 LYS A O 1
ATOM 1010 N N . THR A 1 124 ? -7.461 7.388 16.275 1.00 92.31 124 THR A N 1
ATOM 1011 C CA . THR A 1 124 ? -6.641 6.206 16.585 1.00 92.31 124 THR A CA 1
ATOM 1012 C C . THR A 1 124 ? -5.425 6.069 15.677 1.00 92.31 124 THR A C 1
ATOM 1014 O O . THR A 1 124 ? -4.337 5.764 16.157 1.00 92.31 124 THR A O 1
ATOM 1017 N N . ALA A 1 125 ? -5.579 6.331 14.379 1.00 94.31 125 ALA A N 1
ATOM 1018 C CA . ALA A 1 125 ? -4.595 5.939 13.377 1.00 94.31 125 ALA A CA 1
ATOM 1019 C C . ALA A 1 125 ? -3.728 7.100 12.895 1.00 94.31 125 ALA A C 1
ATOM 1021 O O . ALA A 1 125 ? -2.512 6.955 12.823 1.00 94.31 125 ALA A O 1
ATOM 1022 N N . LEU A 1 126 ? -4.326 8.261 12.604 1.00 93.75 126 LEU A N 1
ATOM 1023 C CA . LEU A 1 126 ? -3.666 9.345 11.864 1.00 93.75 126 LEU A CA 1
ATOM 1024 C C . LEU A 1 126 ? -2.305 9.761 12.453 1.00 93.75 126 LEU A C 1
ATOM 1026 O O . LEU A 1 126 ? -1.336 9.922 11.720 1.00 93.75 126 LEU A O 1
ATOM 1030 N N . LYS A 1 127 ? -2.204 9.875 13.783 1.00 94.44 127 LYS A N 1
ATOM 1031 C CA . LYS A 1 127 ? -0.960 10.268 14.478 1.00 94.44 127 LYS A CA 1
ATOM 1032 C C . LYS A 1 127 ? 0.119 9.180 14.492 1.00 94.44 127 LYS A C 1
ATOM 1034 O O . LYS A 1 127 ? 1.274 9.470 14.786 1.00 94.44 127 LYS A O 1
ATOM 1039 N N . ASN A 1 128 ? -0.261 7.937 14.215 1.00 94.44 128 ASN A N 1
ATOM 1040 C CA . ASN A 1 128 ? 0.601 6.760 14.251 1.00 94.44 128 ASN A CA 1
ATOM 1041 C C . ASN A 1 128 ? 0.955 6.240 12.852 1.00 94.44 128 ASN A C 1
ATOM 1043 O O . ASN A 1 128 ? 1.664 5.239 12.738 1.00 94.44 128 ASN A O 1
ATOM 1047 N N . LEU A 1 129 ? 0.469 6.897 11.799 1.00 93.31 129 LEU A N 1
ATOM 1048 C CA . LEU A 1 129 ? 0.781 6.571 10.415 1.00 93.31 129 LEU A CA 1
ATOM 1049 C C . LEU A 1 129 ? 1.866 7.507 9.888 1.00 93.31 129 LEU A C 1
ATOM 1051 O O . LEU A 1 129 ? 1.852 8.711 10.128 1.00 93.31 129 LEU A O 1
ATOM 1055 N N . ASN A 1 130 ? 2.798 6.946 9.122 1.00 87.25 130 ASN A N 1
ATOM 1056 C CA . ASN A 1 130 ? 3.766 7.727 8.364 1.00 87.25 130 ASN A CA 1
ATOM 1057 C C . ASN A 1 130 ? 3.345 7.749 6.893 1.00 87.25 130 ASN A C 1
ATOM 1059 O O . ASN A 1 130 ? 3.774 6.909 6.100 1.00 87.25 130 ASN A O 1
ATOM 1063 N N . THR A 1 131 ? 2.494 8.711 6.546 1.00 78.12 131 THR A N 1
ATOM 1064 C CA . THR A 1 131 ? 1.952 8.881 5.191 1.00 78.12 131 THR A CA 1
ATOM 1065 C C . THR A 1 131 ? 3.010 9.305 4.171 1.00 78.12 131 THR A C 1
ATOM 1067 O O . THR A 1 131 ? 2.822 9.072 2.981 1.00 78.12 131 THR A O 1
ATOM 1070 N N . ASN A 1 132 ? 4.172 9.811 4.606 1.00 81.56 132 ASN A N 1
ATOM 1071 C CA . ASN A 1 132 ? 5.291 10.134 3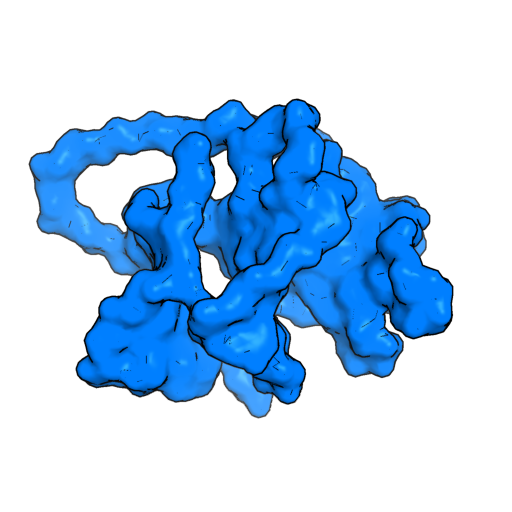.708 1.00 81.56 132 ASN A CA 1
ATOM 1072 C C . ASN A 1 132 ? 5.901 8.888 3.046 1.00 81.56 132 ASN A C 1
ATOM 1074 O O . ASN A 1 132 ? 6.696 9.014 2.119 1.00 81.56 132 ASN A O 1
ATOM 1078 N N . LYS A 1 133 ? 5.551 7.685 3.524 1.00 85.31 133 LYS A N 1
ATOM 1079 C CA . LYS A 1 133 ? 5.932 6.398 2.921 1.00 85.31 133 LYS A CA 1
ATOM 1080 C C . LYS A 1 133 ? 5.061 5.984 1.736 1.00 85.31 133 LYS A C 1
ATOM 1082 O O . LYS A 1 133 ? 5.317 4.939 1.134 1.00 85.31 133 LYS A O 1
ATOM 1087 N N . THR A 1 134 ? 4.065 6.796 1.407 1.00 90.44 134 THR A N 1
ATOM 1088 C CA . THR A 1 134 ? 3.121 6.567 0.322 1.00 90.44 134 THR A CA 1
ATOM 1089 C C . THR A 1 134 ? 3.426 7.509 -0.831 1.00 90.44 134 THR A C 1
ATOM 1091 O O . THR A 1 134 ? 3.610 8.708 -0.635 1.00 90.44 134 THR A O 1
ATOM 1094 N N . VAL A 1 135 ? 3.477 6.971 -2.046 1.00 90.38 135 VAL A N 1
ATOM 1095 C CA . VAL A 1 135 ? 3.820 7.733 -3.247 1.00 90.38 135 VAL A CA 1
ATOM 1096 C C . VAL A 1 135 ? 2.776 7.504 -4.320 1.00 90.38 135 VAL A C 1
ATOM 1098 O O . VAL A 1 135 ? 2.548 6.3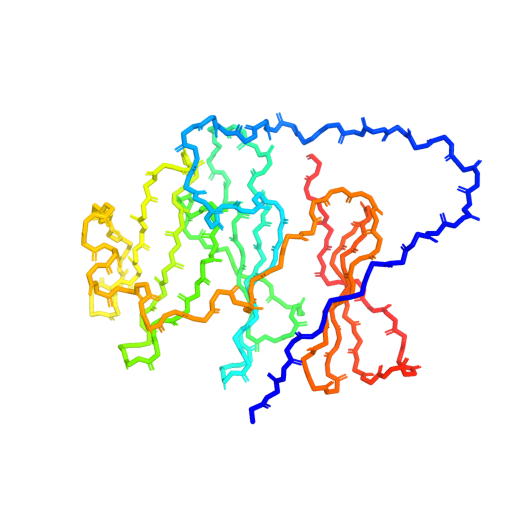74 -4.751 1.00 90.38 135 VAL A O 1
ATOM 1101 N N . ASN A 1 136 ? 2.182 8.603 -4.781 1.00 89.75 136 ASN A N 1
ATOM 1102 C CA . ASN A 1 136 ? 1.375 8.628 -5.990 1.00 89.75 136 ASN A CA 1
ATOM 1103 C C . ASN A 1 136 ? 2.297 8.510 -7.217 1.00 89.75 136 ASN A C 1
ATOM 1105 O O . ASN A 1 136 ? 3.176 9.347 -7.432 1.00 89.75 136 ASN A O 1
ATOM 1109 N N . LEU A 1 137 ? 2.056 7.484 -8.028 1.00 89.75 137 LEU A N 1
ATOM 1110 C CA . LEU A 1 137 ? 2.748 7.196 -9.287 1.00 89.75 137 LEU A CA 1
ATOM 1111 C C . LEU A 1 137 ? 1.779 7.290 -10.475 1.00 89.75 137 LEU A C 1
ATOM 1113 O O . LEU A 1 137 ? 1.900 6.564 -11.462 1.00 89.75 137 LEU A O 1
ATOM 1117 N N . GLU A 1 138 ? 0.764 8.137 -10.357 1.00 83.25 138 GLU A N 1
ATOM 1118 C CA . GLU A 1 138 ? -0.172 8.461 -11.424 1.00 83.25 138 GLU A CA 1
ATOM 1119 C C . GLU A 1 138 ? 0.467 9.460 -12.402 1.00 83.25 138 GLU A C 1
ATOM 1121 O O . GLU A 1 138 ? 1.284 10.298 -11.994 1.00 83.25 138 GLU A O 1
ATOM 1126 N N . GLY A 1 139 ? 0.106 9.332 -13.683 1.00 77.62 139 GLY A N 1
ATOM 1127 C CA . GLY A 1 139 ? 0.710 10.059 -14.805 1.00 77.62 139 GLY A CA 1
ATOM 1128 C C . GLY A 1 139 ? 1.885 9.328 -15.466 1.00 77.62 139 GLY A C 1
ATOM 1129 O O . GLY A 1 139 ? 2.255 8.224 -15.067 1.00 77.62 139 GLY A O 1
ATOM 1130 N N . ASP A 1 140 ? 2.463 9.953 -16.486 1.00 76.75 140 ASP A N 1
ATOM 1131 C CA . ASP A 1 140 ? 3.518 9.342 -17.311 1.00 76.75 140 ASP A CA 1
ATOM 1132 C C . ASP A 1 140 ? 4.933 9.760 -16.892 1.00 76.75 140 ASP A C 1
ATOM 1134 O O . ASP A 1 140 ? 5.921 9.196 -17.364 1.00 76.75 140 ASP A O 1
ATOM 1138 N N . GLU A 1 141 ? 5.032 10.722 -15.976 1.00 82.88 141 GLU A N 1
ATOM 1139 C CA . GLU A 1 141 ? 6.299 11.232 -15.461 1.00 82.88 141 GLU A CA 1
ATOM 1140 C C . GLU A 1 141 ? 7.057 10.185 -14.644 1.00 82.88 141 GLU A C 1
ATOM 1142 O O . GLU A 1 141 ? 6.479 9.417 -13.868 1.00 82.88 141 GLU A O 1
ATOM 1147 N N . GLU A 1 142 ? 8.384 10.219 -14.757 1.00 87.94 142 GLU A N 1
ATOM 1148 C CA . GLU A 1 142 ? 9.251 9.397 -13.928 1.00 87.94 142 GLU A CA 1
ATOM 1149 C C . GLU A 1 142 ? 9.321 9.976 -12.516 1.00 87.94 142 GLU A C 1
ATOM 1151 O O . GLU A 1 142 ? 9.830 11.079 -12.294 1.00 87.94 142 GLU A O 1
ATOM 1156 N N . LYS A 1 143 ? 8.822 9.207 -11.547 1.00 89.31 143 LYS A N 1
ATOM 1157 C CA . LYS A 1 143 ? 8.880 9.541 -10.121 1.00 89.31 143 LYS A CA 1
ATOM 1158 C C . LYS A 1 143 ? 9.746 8.522 -9.403 1.00 89.31 143 LYS A C 1
ATOM 1160 O O . LYS A 1 143 ? 9.379 7.349 -9.310 1.00 89.31 143 LYS A O 1
ATOM 1165 N N . ILE A 1 144 ? 10.886 8.978 -8.884 1.00 87.62 144 ILE A N 1
ATOM 1166 C CA . ILE A 1 144 ? 11.846 8.136 -8.163 1.00 87.62 144 ILE A CA 1
ATOM 1167 C C . ILE A 1 144 ? 11.681 8.334 -6.660 1.00 87.62 144 ILE A C 1
ATOM 1169 O O . ILE A 1 144 ? 11.782 9.454 -6.164 1.00 87.62 144 ILE A O 1
ATOM 1173 N N . LEU A 1 145 ? 11.484 7.231 -5.943 1.00 87.06 145 LEU A N 1
ATOM 1174 C CA . LEU A 1 145 ? 11.437 7.142 -4.491 1.00 87.06 145 LEU A CA 1
ATOM 1175 C C . LEU A 1 145 ? 12.726 6.516 -3.950 1.00 87.06 145 LEU A C 1
ATOM 1177 O O . LEU A 1 145 ? 13.085 5.395 -4.322 1.00 87.06 145 LEU A O 1
ATOM 1181 N N . TYR A 1 146 ? 13.372 7.205 -3.010 1.00 84.31 146 TYR A N 1
ATOM 1182 C CA . TYR A 1 146 ? 14.598 6.738 -2.356 1.00 84.31 146 TYR A CA 1
ATOM 1183 C C . TYR A 1 146 ? 14.319 6.145 -0.975 1.00 84.31 146 TYR A C 1
ATOM 1185 O O . TYR A 1 146 ? 13.924 6.863 -0.060 1.00 84.31 146 TYR A O 1
ATOM 1193 N N . ASN A 1 147 ? 14.607 4.858 -0.793 1.00 81.56 147 ASN A N 1
ATOM 1194 C CA . ASN A 1 147 ? 14.552 4.165 0.490 1.00 81.56 147 ASN A CA 1
ATOM 1195 C C . ASN A 1 147 ? 15.938 3.606 0.863 1.00 81.56 147 ASN A C 1
ATOM 1197 O O . ASN A 1 147 ? 16.230 2.423 0.678 1.00 81.56 147 ASN A O 1
ATOM 1201 N N . GLY A 1 148 ? 16.816 4.473 1.371 1.00 83.12 148 GLY A N 1
ATOM 1202 C CA . GLY A 1 148 ? 18.220 4.119 1.596 1.00 83.12 148 GLY A CA 1
ATOM 1203 C C . GLY A 1 148 ? 18.932 3.859 0.267 1.00 83.12 148 GLY A C 1
ATOM 1204 O O . GLY A 1 148 ? 18.890 4.704 -0.625 1.00 83.12 148 GLY A O 1
ATOM 1205 N N . LEU A 1 149 ? 19.564 2.691 0.129 1.00 85.06 149 LEU A N 1
ATOM 1206 C CA . LEU A 1 149 ? 20.181 2.256 -1.134 1.00 85.06 149 LEU A CA 1
ATOM 1207 C C . LEU A 1 149 ? 19.146 1.781 -2.162 1.00 85.06 149 LEU A C 1
ATOM 1209 O O . LEU A 1 149 ? 19.415 1.784 -3.361 1.00 85.06 149 LEU A O 1
ATOM 1213 N N . ASN A 1 150 ? 17.953 1.411 -1.703 1.00 88.25 150 ASN A N 1
ATOM 1214 C CA . ASN A 1 150 ? 16.899 0.866 -2.542 1.00 88.25 150 ASN A CA 1
ATOM 1215 C C . ASN A 1 150 ? 16.119 1.998 -3.205 1.00 88.25 150 ASN A C 1
ATOM 1217 O O . ASN A 1 150 ? 15.703 2.946 -2.535 1.00 88.25 150 ASN A O 1
ATOM 1221 N N . GLN A 1 151 ? 15.882 1.889 -4.509 1.00 92.00 151 GLN A N 1
ATOM 1222 C CA . GLN A 1 151 ? 15.163 2.908 -5.267 1.00 92.00 151 GLN A CA 1
ATOM 1223 C C . GLN A 1 151 ? 14.006 2.287 -6.034 1.00 92.00 151 GLN A C 1
ATOM 1225 O O . GLN A 1 151 ? 14.147 1.223 -6.640 1.00 92.00 151 GLN A O 1
ATOM 1230 N N . TRP A 1 152 ? 12.873 2.980 -6.016 1.00 92.81 152 TRP A N 1
ATOM 1231 C CA . TRP A 1 152 ? 11.679 2.628 -6.774 1.00 92.81 152 TRP A CA 1
ATOM 1232 C C . TRP A 1 152 ? 11.384 3.727 -7.780 1.00 92.81 152 TRP A C 1
ATOM 1234 O O . TRP A 1 152 ? 11.465 4.899 -7.432 1.00 92.81 152 TRP A O 1
ATOM 1244 N N . MET A 1 153 ? 11.030 3.365 -9.006 1.00 93.19 153 MET A N 1
ATOM 1245 C CA . MET A 1 153 ? 10.639 4.316 -10.043 1.00 93.19 153 MET A CA 1
ATOM 1246 C C . MET A 1 153 ? 9.295 3.901 -10.623 1.00 93.19 153 MET A C 1
ATOM 1248 O O . MET A 1 153 ? 9.134 2.759 -11.045 1.00 93.19 153 MET A O 1
ATOM 1252 N N . GLY A 1 154 ? 8.334 4.819 -10.637 1.00 92.38 154 GLY A N 1
ATOM 1253 C CA . GLY A 1 154 ? 7.130 4.687 -11.454 1.00 92.38 154 GLY A CA 1
ATOM 1254 C C . GLY A 1 154 ? 7.258 5.537 -12.711 1.00 92.38 154 GLY A C 1
ATOM 1255 O O . GLY A 1 154 ? 7.750 6.658 -12.622 1.00 92.38 154 GLY A O 1
ATOM 1256 N N . ASN A 1 155 ? 6.822 5.008 -13.851 1.00 90.12 155 ASN A N 1
ATOM 1257 C CA . ASN A 1 155 ? 6.678 5.737 -15.118 1.00 90.12 155 ASN A CA 1
ATOM 1258 C C . ASN A 1 155 ? 5.444 5.213 -15.880 1.00 90.12 155 ASN A C 1
ATOM 1260 O O . ASN A 1 155 ? 4.641 4.493 -15.295 1.00 90.12 155 ASN A O 1
ATOM 1264 N N . VAL A 1 156 ? 5.279 5.513 -17.171 1.00 87.06 156 VAL A N 1
ATOM 1265 C CA . VAL A 1 156 ? 4.144 5.020 -17.984 1.00 87.06 156 VAL A CA 1
ATOM 1266 C C . VAL A 1 156 ? 4.077 3.489 -18.154 1.00 87.06 156 VAL A C 1
ATOM 1268 O O . VAL A 1 156 ? 3.000 2.933 -18.378 1.00 87.06 156 VAL A O 1
ATOM 1271 N N . GLU A 1 157 ? 5.196 2.770 -18.044 1.00 90.00 157 GLU A N 1
ATOM 1272 C CA . GLU A 1 157 ? 5.251 1.322 -18.291 1.00 90.00 157 GLU A CA 1
ATOM 1273 C C . GLU A 1 157 ? 4.923 0.492 -17.047 1.00 90.00 157 GLU A C 1
ATOM 1275 O O . GLU A 1 157 ? 4.292 -0.570 -17.137 1.00 90.00 157 GLU A O 1
ATOM 1280 N N . GLY A 1 158 ? 5.367 0.952 -15.877 1.00 92.69 158 GLY A N 1
ATOM 1281 C CA . GLY A 1 158 ? 5.250 0.163 -14.664 1.00 92.69 158 GLY A CA 1
ATOM 1282 C C . GLY A 1 158 ? 6.008 0.702 -13.461 1.00 92.69 158 GLY A C 1
ATOM 1283 O O . GLY A 1 158 ? 6.452 1.850 -13.411 1.00 92.69 158 GLY A O 1
ATOM 1284 N N . LEU A 1 159 ? 6.150 -0.188 -12.483 1.00 95.00 159 LEU A N 1
ATOM 1285 C CA . LEU A 1 159 ? 6.978 -0.015 -11.304 1.00 95.00 159 LEU A CA 1
ATOM 1286 C C . LEU A 1 159 ? 8.311 -0.733 -11.508 1.00 95.00 159 LEU A C 1
ATOM 1288 O O . LEU A 1 159 ? 8.348 -1.944 -11.744 1.00 95.00 159 LEU A O 1
ATOM 1292 N N . PHE A 1 160 ? 9.396 0.005 -11.336 1.00 95.31 160 PHE A N 1
ATOM 1293 C CA . PHE A 1 160 ? 10.766 -0.458 -11.458 1.00 95.31 160 PHE A CA 1
ATOM 1294 C C . PHE A 1 160 ? 11.486 -0.363 -10.122 1.00 95.31 160 PHE A C 1
ATOM 1296 O O . PHE A 1 160 ? 11.153 0.451 -9.260 1.00 95.31 160 PHE A O 1
ATOM 1303 N N . TYR A 1 161 ? 12.510 -1.191 -9.978 1.00 94.94 161 TYR A N 1
ATOM 1304 C CA . TYR A 1 161 ? 13.364 -1.239 -8.806 1.00 94.94 161 TYR A CA 1
ATOM 1305 C C . TYR A 1 161 ? 14.827 -1.333 -9.211 1.00 94.94 161 TYR A C 1
ATOM 1307 O O . TYR A 1 161 ? 15.163 -2.062 -10.145 1.00 94.94 161 TYR A O 1
ATOM 1315 N N . ARG A 1 162 ? 15.702 -0.686 -8.446 1.00 93.69 162 ARG A N 1
ATOM 1316 C CA . ARG A 1 162 ? 17.136 -0.976 -8.459 1.00 93.69 162 ARG A CA 1
ATOM 1317 C C . ARG A 1 162 ? 17.706 -0.928 -7.050 1.00 93.69 162 ARG A C 1
ATOM 1319 O O . ARG A 1 162 ? 17.202 -0.209 -6.184 1.00 93.69 162 ARG A O 1
ATOM 1326 N N . ASN A 1 163 ? 18.765 -1.700 -6.849 1.00 89.81 163 ASN A N 1
ATOM 1327 C CA . ASN A 1 163 ? 19.629 -1.556 -5.691 1.00 89.81 163 ASN A CA 1
ATOM 1328 C C . ASN A 1 163 ? 20.775 -0.619 -6.086 1.00 89.81 163 ASN A C 1
ATOM 1330 O O . ASN A 1 163 ? 21.422 -0.871 -7.100 1.00 89.81 163 ASN A O 1
ATOM 1334 N N . GLU A 1 164 ? 20.988 0.434 -5.302 1.00 86.00 164 GLU A N 1
ATOM 1335 C CA . GLU A 1 164 ? 21.994 1.479 -5.515 1.00 86.00 164 GLU A CA 1
ATOM 1336 C C . GLU A 1 164 ? 21.751 2.366 -6.752 1.00 86.00 164 GLU A C 1
ATOM 1338 O O . GLU A 1 164 ? 21.081 2.007 -7.721 1.00 86.00 164 GLU A O 1
ATOM 1343 N N . SER A 1 165 ? 22.298 3.584 -6.720 1.00 82.75 165 SER A N 1
ATOM 1344 C CA . SER A 1 165 ? 22.060 4.600 -7.759 1.00 82.75 165 SER A CA 1
ATOM 1345 C C . SER A 1 165 ? 22.651 4.245 -9.128 1.00 82.75 165 SER A C 1
ATOM 1347 O O . SER A 1 165 ? 22.182 4.765 -10.138 1.00 82.75 165 SER A O 1
ATOM 1349 N N . SER A 1 166 ? 23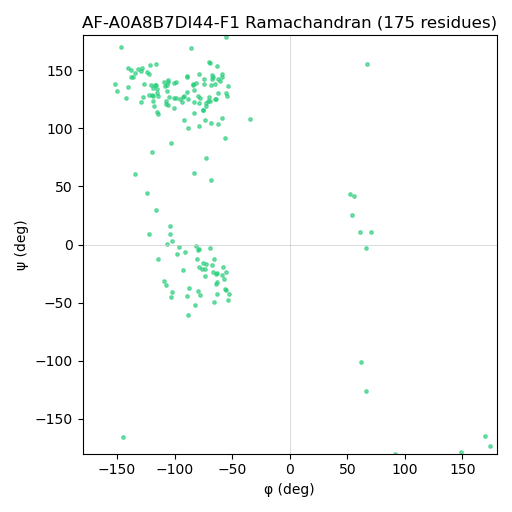.671 3.387 -9.169 1.00 84.12 166 SER A N 1
ATOM 1350 C CA . SER A 1 166 ? 24.338 2.913 -10.390 1.00 84.12 166 SER A CA 1
ATOM 1351 C C . SER A 1 166 ? 23.725 1.627 -10.957 1.00 84.12 166 SER A C 1
ATOM 1353 O O . SER A 1 166 ? 24.115 1.194 -12.040 1.00 84.12 166 SER A O 1
ATOM 1355 N N . GLY A 1 167 ? 22.772 1.010 -10.250 1.00 88.44 167 GLY A N 1
ATOM 1356 C CA . GLY A 1 167 ? 22.130 -0.227 -10.679 1.00 88.44 167 GLY A CA 1
ATOM 1357 C C . GLY A 1 167 ? 21.228 -0.052 -11.905 1.00 88.44 167 GLY A C 1
ATOM 1358 O O . GLY A 1 167 ? 20.689 1.027 -12.173 1.00 88.44 167 GLY A O 1
ATOM 1359 N N . THR A 1 168 ? 21.018 -1.149 -12.636 1.00 93.06 168 THR A N 1
ATOM 1360 C CA . THR A 1 168 ? 20.036 -1.210 -13.730 1.00 93.06 168 THR A CA 1
ATOM 1361 C C . THR A 1 168 ? 18.617 -1.274 -13.170 1.00 93.06 168 THR A C 1
ATOM 1363 O O . THR A 1 168 ? 18.351 -2.005 -12.214 1.00 93.06 168 THR A O 1
ATOM 1366 N N . TRP A 1 169 ? 17.692 -0.533 -13.780 1.00 95.12 169 TRP A N 1
ATOM 1367 C CA . TRP A 1 169 ? 16.274 -0.602 -13.443 1.00 95.12 169 TRP A CA 1
ATOM 1368 C C . TRP A 1 169 ? 15.668 -1.939 -13.872 1.00 95.12 169 TRP A C 1
ATOM 1370 O O . TRP A 1 169 ? 15.704 -2.309 -15.042 1.00 95.12 169 TRP A O 1
ATOM 1380 N N . LEU A 1 170 ? 15.074 -2.651 -12.918 1.00 95.81 170 LEU A N 1
ATOM 1381 C CA . LEU A 1 170 ? 14.370 -3.907 -13.145 1.00 95.81 170 LEU A CA 1
ATOM 1382 C C . LEU A 1 170 ? 12.868 -3.682 -13.019 1.00 95.81 170 LEU A C 1
ATOM 1384 O O . LEU A 1 170 ? 12.395 -3.256 -11.964 1.00 95.81 170 LEU A O 1
ATOM 1388 N N . LEU A 1 171 ? 12.114 -4.016 -14.062 1.00 96.00 171 LEU A N 1
ATOM 1389 C CA . LEU A 1 171 ? 10.654 -3.980 -14.029 1.00 96.00 171 LEU A CA 1
ATOM 1390 C C . LEU A 1 171 ? 10.124 -5.001 -13.008 1.00 96.00 171 LEU A C 1
ATOM 1392 O O . LEU A 1 171 ? 10.444 -6.187 -13.082 1.00 96.00 171 LEU A O 1
ATOM 1396 N N . LYS A 1 172 ? 9.308 -4.540 -12.057 1.00 95.75 172 LYS A N 1
ATOM 1397 C CA . LYS A 1 172 ? 8.701 -5.362 -10.994 1.00 95.75 172 LYS A CA 1
ATOM 1398 C C . LYS A 1 172 ? 7.206 -5.563 -11.168 1.00 95.75 172 LYS A C 1
ATOM 1400 O O . LYS A 1 172 ? 6.684 -6.600 -10.769 1.00 95.75 172 LYS A O 1
ATOM 1405 N N . ALA A 1 173 ? 6.512 -4.592 -11.751 1.00 94.62 173 ALA A N 1
ATOM 1406 C CA . ALA A 1 173 ? 5.094 -4.709 -12.058 1.00 94.62 173 ALA A CA 1
ATOM 1407 C C . ALA A 1 173 ? 4.739 -3.840 -13.262 1.00 94.62 173 ALA A C 1
ATOM 1409 O O . ALA A 1 173 ? 5.191 -2.704 -13.349 1.00 94.62 173 ALA A O 1
ATOM 1410 N N . LYS A 1 174 ? 3.906 -4.361 -14.166 1.00 92.88 174 LYS A N 1
ATOM 1411 C CA . LYS A 1 1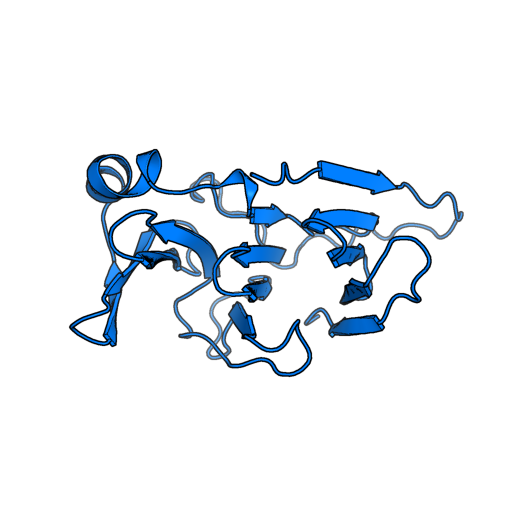74 ? 3.285 -3.569 -15.234 1.00 92.88 174 LYS A CA 1
ATOM 1412 C C . LYS A 1 174 ? 1.970 -2.990 -14.743 1.00 92.88 174 LYS A C 1
ATOM 1414 O O . LYS A 1 174 ? 1.239 -3.663 -14.012 1.00 92.88 174 LYS A O 1
ATOM 1419 N N . TRP A 1 175 ? 1.644 -1.785 -15.196 1.00 86.94 175 TRP A N 1
ATOM 1420 C CA . TRP A 1 175 ? 0.320 -1.230 -14.950 1.00 86.94 175 TRP A CA 1
ATOM 1421 C C . TRP A 1 175 ? -0.751 -2.044 -15.661 1.00 86.94 175 TRP A C 1
ATOM 1423 O O . TRP A 1 175 ? -0.586 -2.459 -16.811 1.00 86.94 175 TRP A O 1
ATOM 1433 N N . LYS A 1 176 ? -1.859 -2.278 -14.960 1.00 77.69 176 LYS A N 1
ATOM 1434 C CA . LYS A 1 176 ? -3.061 -2.823 -15.580 1.00 77.69 176 LYS A CA 1
ATOM 1435 C C . LYS A 1 176 ? -3.711 -1.691 -16.367 1.00 77.69 176 LYS A C 1
ATOM 1437 O O . LYS A 1 176 ? -4.074 -0.680 -15.775 1.00 77.69 176 LYS A O 1
ATOM 1442 N N . ARG A 1 177 ? -3.765 -1.852 -17.687 1.00 62.28 177 ARG A N 1
ATOM 1443 C CA . ARG A 1 177 ? -4.573 -1.004 -18.567 1.00 62.28 177 ARG A CA 1
ATOM 1444 C C . ARG A 1 177 ? -6.035 -1.423 -18.473 1.00 62.28 177 ARG A C 1
ATOM 1446 O O . ARG A 1 177 ? -6.280 -2.642 -18.305 1.00 62.28 177 ARG A O 1
#

pLDDT: mean 85.18, std 15.86, range [34.34, 98.0]

Solvent-accessible surface area (backbone atoms only — not comparable to full-atom values): 10114 Å² total; per-residue (Å²): 136,81,76,69,49,76,49,79,48,82,77,93,60,99,61,86,76,74,84,72,70,65,81,48,74,83,56,95,74,38,44,86,84,62,46,50,28,29,39,26,54,43,82,90,77,48,34,37,35,43,20,52,41,50,68,69,101,57,92,59,52,24,25,30,37,15,76,55,83,45,76,49,76,43,80,41,62,56,58,42,14,31,63,50,40,48,28,71,83,84,60,34,43,32,30,28,25,61,83,38,64,42,42,32,34,38,40,80,86,81,72,41,81,42,81,48,52,72,71,52,42,61,73,70,39,56,89,37,43,60,57,81,44,39,45,69,44,65,62,64,57,37,40,39,40,36,60,79,59,38,35,39,36,25,32,72,68,27,38,28,37,27,66,41,95,86,45,70,78,39,84,49,43,70,65,86,127

Secondary structure (DSSP, 8-state):
-PPP-EEEE-------------SSPPPTT--TT--SEEEEEETTTTEEEEEE--SSS-SS-SEEEESSTTSS-EEPPTTEEEEEEE-TTT--EEEEETTSS-EEEEETTTTEEEEE-HHHHHHHTGGG--GGGEEE--SSSEEEEEETTEEEEE-SSEEEEEESTTSPPEEEEE---

Nearest PDB structures (foldseek):
  8jx8-assembly1_B  TM=4.867E-01  e=2.626E-02  Rattus norvegicus
  6h15-assembly1_B  TM=4.958E-01  e=1.594E-01  Homo sapiens
  8em4-assembly1_B  TM=4.281E-01  e=1.784E-01  Mus musculus
  7x2y-assembly1_A  TM=5.802E-01  e=3.958E+00  Comamonas testosteroni KF-1
  6kco-assembly5_J  TM=3.620E-01  e=3.159E+00  Drosophila melanogaster

Radius of gyration: 16.05 Å; Cα contacts (8 Å, |Δi|>4): 377; chains: 1; bounding box: 41×28×46 Å

Foldseek 3Di:
DDQKDKDWDDDPDPDPPPPPDQLDDQDPQFDPLQQQFWWFADLVQRKIKTFHLSDDDDPAARMWMDSPNLQDTDGDDNQFHAWQAAQQPPRWTWGAGSVRNWIWIQDPVVRDIDTDDPVCCVVRGPVRTDNSSIDRLPDAIWMWIDDDQKIWIRGQFAIWIAGHPPGDTDHSDGHDD

Mean predicted aligned error: 7.02 Å